Protein AF-A0A7X4K6I6-F1 (afdb_monomer)

Solvent-accessible surface area (backbone atoms only — not comparable to full-atom values): 10596 Å² total; per-residue (Å²): 137,58,71,68,58,54,53,51,52,51,51,42,50,53,50,52,54,52,29,49,61,44,44,48,82,79,48,72,67,47,53,53,47,30,56,54,58,72,70,47,71,62,40,78,26,37,52,61,57,67,68,59,34,57,75,70,65,40,45,63,89,35,31,58,59,37,32,49,54,50,39,72,67,43,87,83,68,60,53,37,78,42,46,28,28,38,54,52,97,51,33,33,34,60,40,34,26,33,30,50,84,94,44,36,36,31,62,42,48,73,70,90,89,66,72,62,56,48,44,29,22,70,35,89,64,56,45,72,50,76,74,55,97,87,42,73,47,46,25,42,92,85,39,77,57,66,63,63,39,51,70,40,52,67,59,44,22,54,50,21,50,52,44,53,52,42,48,75,73,64,50,56,60,70,62,44,50,56,51,46,54,47,49,66,48,61,78,62,77,113

Secondary structure (DSSP, 8-state):
--HHHHHHHHHHHHHHHHHHHHHSPPPHHHHHHHHHHHTS--EEEEEPPHHHHHHTTPPTT-HHHHHHHHHHH-SS---EEEEEEEE-SSEEEEEEEEEETTEEEE-S---TT--SEEEEEE-TTEEEEE-STT-EEEEETTEEPPSEEES-HHHHHHHHHHHHHHHHTT--HHHHHHHHHHHHHHTT--

Structure (mmCIF, N/CA/C/O backbone):
data_AF-A0A7X4K6I6-F1
#
_entry.id   AF-A0A7X4K6I6-F1
#
loop_
_atom_site.group_PDB
_atom_site.id
_atom_site.type_symbol
_atom_site.label_atom_id
_atom_site.label_alt_id
_atom_site.label_comp_id
_atom_site.label_asym_id
_atom_site.label_entity_id
_atom_site.label_seq_id
_atom_site.pdbx_PDB_ins_code
_atom_site.Cartn_x
_atom_site.Cartn_y
_atom_site.Cartn_z
_atom_site.occupancy
_atom_site.B_iso_or_equiv
_atom_site.auth_seq_id
_atom_site.auth_comp_id
_atom_site.auth_asym_id
_atom_site.auth_atom_id
_atom_site.pdbx_PDB_model_num
ATOM 1 N N . MET A 1 1 ? 2.602 11.838 -34.347 1.00 56.09 1 MET A N 1
ATOM 2 C CA . MET A 1 1 ? 2.552 10.587 -33.549 1.00 56.09 1 MET A CA 1
ATOM 3 C C . MET A 1 1 ? 1.285 10.577 -32.705 1.00 56.09 1 MET A C 1
ATOM 5 O O . MET A 1 1 ? 1.044 11.558 -32.012 1.00 56.09 1 MET A O 1
ATOM 9 N N . GLY A 1 2 ? 0.462 9.528 -32.808 1.00 81.56 2 GLY A N 1
ATOM 10 C CA . GLY A 1 2 ? -0.862 9.465 -32.173 1.00 81.56 2 GLY A CA 1
ATOM 11 C C . GLY A 1 2 ? -0.819 9.305 -30.649 1.00 81.56 2 GLY A C 1
ATOM 12 O O . GLY A 1 2 ? 0.106 8.708 -30.099 1.00 81.56 2 GLY A O 1
ATOM 13 N N . GLU A 1 3 ? -1.843 9.820 -29.971 1.00 76.62 3 GLU A N 1
ATOM 14 C CA . GLU A 1 3 ? -1.978 9.800 -28.508 1.00 76.62 3 GLU A CA 1
ATOM 15 C C . GLU A 1 3 ? -1.933 8.381 -27.916 1.00 76.62 3 GLU A C 1
ATOM 17 O O . GLU A 1 3 ? -1.294 8.160 -26.888 1.00 76.62 3 GLU A O 1
ATOM 22 N N . ALA A 1 4 ? -2.505 7.399 -28.617 1.00 77.31 4 ALA A N 1
ATOM 23 C CA . ALA A 1 4 ? -2.462 5.991 -28.227 1.00 77.31 4 ALA A CA 1
ATOM 24 C C . ALA A 1 4 ? -1.030 5.422 -28.176 1.00 77.31 4 ALA A C 1
ATOM 26 O O . ALA A 1 4 ? -0.690 4.685 -27.251 1.00 77.31 4 ALA A O 1
ATOM 27 N N . LYS A 1 5 ? -0.160 5.807 -29.123 1.00 77.06 5 LYS A N 1
ATOM 28 C CA . LYS A 1 5 ? 1.245 5.368 -29.148 1.00 77.06 5 LYS A CA 1
ATOM 29 C C . LYS A 1 5 ? 2.018 5.944 -27.957 1.00 77.06 5 LYS A C 1
ATOM 31 O O . LYS A 1 5 ? 2.704 5.197 -27.269 1.00 77.06 5 LYS A O 1
ATOM 36 N N . ARG A 1 6 ? 1.812 7.233 -27.650 1.00 80.94 6 ARG A N 1
ATOM 37 C CA . ARG A 1 6 ? 2.424 7.898 -26.485 1.00 80.94 6 ARG A CA 1
ATOM 38 C C . ARG A 1 6 ? 1.998 7.262 -25.162 1.00 80.94 6 ARG A C 1
ATOM 40 O O . ARG A 1 6 ? 2.842 7.012 -24.309 1.00 80.94 6 ARG A O 1
ATOM 47 N N . ARG A 1 7 ? 0.704 6.957 -24.996 1.00 79.56 7 ARG A N 1
ATOM 48 C CA . ARG A 1 7 ? 0.193 6.276 -23.791 1.00 79.56 7 ARG A CA 1
ATOM 49 C C . ARG A 1 7 ? 0.807 4.885 -23.621 1.00 79.56 7 ARG A C 1
ATOM 51 O O . ARG A 1 7 ? 1.197 4.526 -22.515 1.00 79.56 7 ARG A O 1
ATOM 58 N N . LYS A 1 8 ? 0.943 4.124 -24.711 1.00 79.19 8 LYS A N 1
ATOM 59 C CA . LYS A 1 8 ? 1.559 2.789 -24.692 1.00 79.19 8 LYS A CA 1
ATOM 60 C C . LYS A 1 8 ? 3.054 2.832 -24.359 1.00 79.19 8 LYS A C 1
ATOM 62 O O . LYS A 1 8 ? 3.525 2.007 -23.583 1.00 79.19 8 LYS A O 1
ATOM 67 N N . GLU A 1 9 ? 3.793 3.795 -24.904 1.00 83.75 9 GLU A N 1
ATOM 68 C CA . GLU A 1 9 ? 5.212 4.003 -24.583 1.00 83.75 9 GLU A CA 1
ATOM 69 C C . GLU A 1 9 ? 5.410 4.435 -23.123 1.00 83.75 9 GLU A C 1
ATOM 71 O O . GLU A 1 9 ? 6.285 3.900 -22.444 1.00 83.75 9 GLU A O 1
ATOM 76 N N . ALA A 1 10 ? 4.556 5.327 -22.611 1.00 83.12 10 ALA A N 1
ATOM 77 C CA . ALA A 1 10 ? 4.571 5.723 -21.204 1.00 83.12 10 ALA A CA 1
ATOM 78 C C . ALA A 1 10 ? 4.290 4.532 -20.274 1.00 83.12 10 ALA A C 1
ATOM 80 O O . ALA A 1 10 ? 5.027 4.317 -19.314 1.00 83.12 10 ALA A O 1
ATOM 81 N N . LEU A 1 11 ? 3.282 3.713 -20.597 1.00 80.06 11 LEU A N 1
ATOM 82 C CA . LEU A 1 11 ? 2.963 2.501 -19.840 1.00 80.06 11 LEU A CA 1
ATOM 83 C C . LEU A 1 11 ? 4.126 1.502 -19.855 1.00 80.06 11 LEU A C 1
ATOM 85 O O . LEU A 1 11 ? 4.469 0.947 -18.815 1.00 80.06 11 LEU A O 1
ATOM 89 N N . ARG A 1 12 ? 4.762 1.302 -21.017 1.00 85.31 12 ARG A N 1
ATOM 90 C CA . ARG A 1 12 ? 5.948 0.445 -21.132 1.00 85.31 12 ARG A CA 1
ATOM 91 C C . ARG A 1 12 ? 7.085 0.953 -20.250 1.00 85.31 12 ARG A C 1
ATOM 93 O O . ARG A 1 12 ? 7.714 0.141 -19.585 1.00 85.31 12 ARG A O 1
ATOM 100 N N . LYS A 1 13 ? 7.350 2.262 -20.236 1.00 86.75 13 LYS A N 1
ATOM 101 C CA . LYS A 1 13 ? 8.410 2.843 -19.402 1.00 86.75 13 LYS A CA 1
ATOM 102 C C . LYS A 1 13 ? 8.152 2.581 -17.916 1.00 86.75 13 LYS A C 1
ATOM 104 O O . LYS A 1 13 ? 9.019 2.026 -17.255 1.00 86.75 13 LYS A O 1
ATOM 109 N N . VAL A 1 14 ? 6.947 2.901 -17.437 1.00 83.12 14 VAL A N 1
ATOM 110 C CA . VAL A 1 14 ? 6.545 2.649 -16.041 1.00 83.12 14 VAL A CA 1
ATOM 111 C C . VAL A 1 14 ? 6.709 1.173 -15.688 1.00 83.12 14 VAL A C 1
ATOM 113 O O . VAL A 1 14 ? 7.303 0.852 -14.667 1.00 83.12 14 VAL A O 1
ATOM 116 N N . MET A 1 15 ? 6.260 0.276 -16.567 1.00 85.38 15 MET A N 1
ATOM 117 C CA . MET A 1 15 ? 6.376 -1.160 -16.336 1.00 85.38 15 MET A CA 1
ATOM 118 C C . MET A 1 15 ? 7.833 -1.632 -16.274 1.00 85.38 15 MET A C 1
ATOM 120 O O . MET A 1 15 ? 8.175 -2.437 -15.418 1.00 85.38 15 MET A O 1
ATOM 124 N N . VAL A 1 16 ? 8.711 -1.137 -17.152 1.00 88.62 16 VAL A N 1
ATOM 125 C CA . VAL A 1 16 ? 10.145 -1.468 -17.095 1.00 88.62 16 VAL A CA 1
ATOM 126 C C . VAL A 1 16 ? 10.755 -1.016 -15.769 1.00 88.62 16 VAL A C 1
ATOM 128 O O . VAL A 1 16 ? 11.531 -1.767 -15.181 1.00 88.62 16 VAL A O 1
ATOM 131 N N . ASP A 1 17 ? 10.403 0.176 -15.290 1.00 85.38 17 ASP A N 1
ATOM 132 C CA . ASP A 1 17 ? 10.915 0.702 -14.024 1.00 85.38 17 ASP A CA 1
ATOM 133 C C . ASP A 1 17 ? 10.415 -0.135 -12.829 1.00 85.38 17 ASP A C 1
ATOM 135 O O . ASP A 1 17 ? 11.212 -0.513 -11.968 1.00 85.38 17 ASP A O 1
ATOM 139 N N . GLU A 1 18 ? 9.134 -0.520 -12.817 1.00 83.62 18 GLU A N 1
ATOM 140 C CA . GLU A 1 18 ? 8.557 -1.403 -11.792 1.00 83.62 18 GLU A CA 1
ATOM 141 C C . GLU A 1 18 ? 9.205 -2.796 -11.797 1.00 83.62 18 GLU A C 1
ATOM 143 O O . GLU A 1 18 ? 9.569 -3.311 -10.739 1.00 83.62 18 GLU A O 1
ATOM 148 N N . LEU A 1 19 ? 9.426 -3.393 -12.973 1.00 87.06 19 LEU A N 1
ATOM 149 C CA . LEU A 1 19 ? 10.077 -4.700 -13.075 1.00 87.06 19 LEU A CA 1
ATOM 150 C C . LEU A 1 19 ? 11.554 -4.649 -12.691 1.00 87.06 19 LEU A C 1
ATOM 152 O O . LEU A 1 19 ? 12.055 -5.578 -12.068 1.00 87.06 19 LEU A O 1
ATOM 156 N N . ARG A 1 20 ? 12.268 -3.568 -13.014 1.00 89.06 20 ARG A N 1
ATOM 157 C CA . ARG A 1 20 ? 13.655 -3.389 -12.561 1.00 89.06 20 ARG A CA 1
ATOM 158 C C . ARG A 1 20 ? 13.742 -3.272 -11.048 1.00 89.06 20 ARG A C 1
ATOM 160 O O . ARG A 1 20 ? 14.629 -3.879 -10.458 1.00 89.06 20 ARG A O 1
ATOM 167 N N . ALA A 1 21 ? 12.820 -2.538 -10.427 1.00 82.94 21 ALA A N 1
ATOM 168 C CA . ALA A 1 21 ? 12.735 -2.473 -8.974 1.00 82.94 21 ALA A CA 1
ATOM 169 C C . ALA A 1 21 ? 12.450 -3.860 -8.372 1.00 82.94 21 ALA A C 1
ATOM 171 O O . ALA A 1 21 ? 13.091 -4.252 -7.401 1.00 82.94 21 ALA A O 1
ATOM 172 N N . LEU A 1 22 ? 11.555 -4.635 -8.992 1.00 83.44 22 LEU A N 1
ATOM 173 C CA . LEU A 1 22 ? 11.219 -5.990 -8.550 1.00 83.44 22 LEU A CA 1
ATOM 174 C C . LEU A 1 22 ? 12.360 -7.004 -8.762 1.00 83.44 22 LEU A C 1
ATOM 176 O O . LEU A 1 22 ? 12.464 -7.962 -8.000 1.00 83.44 22 LEU A O 1
ATOM 180 N N . ALA A 1 23 ? 13.217 -6.789 -9.764 1.00 87.62 23 ALA A N 1
ATOM 181 C CA . ALA A 1 23 ? 14.394 -7.609 -10.057 1.00 87.62 23 ALA A CA 1
ATOM 182 C C . ALA A 1 23 ? 15.641 -7.223 -9.241 1.00 87.62 23 ALA A C 1
ATOM 184 O O . ALA A 1 23 ? 16.656 -7.917 -9.304 1.00 87.62 23 ALA A O 1
ATOM 185 N N . ALA A 1 24 ? 15.603 -6.111 -8.502 1.00 86.19 24 ALA A N 1
ATOM 186 C CA . ALA A 1 24 ? 16.736 -5.684 -7.695 1.00 86.19 24 ALA A CA 1
ATOM 187 C C . ALA A 1 24 ? 16.995 -6.681 -6.544 1.00 86.19 24 ALA A C 1
ATOM 189 O O . ALA A 1 24 ? 16.035 -7.206 -5.961 1.00 86.19 24 ALA A O 1
ATOM 190 N N . PRO A 1 25 ? 18.265 -6.928 -6.168 1.00 86.94 25 PRO A N 1
ATOM 191 C CA . PRO A 1 25 ? 18.587 -7.750 -5.005 1.00 86.94 25 PRO A CA 1
ATOM 192 C C . PRO A 1 25 ? 17.872 -7.249 -3.740 1.00 86.94 25 PRO A C 1
ATOM 194 O O . PRO A 1 25 ? 17.752 -6.033 -3.559 1.00 86.94 25 PRO A O 1
ATOM 197 N N . PRO A 1 26 ? 17.384 -8.144 -2.863 1.00 87.25 26 PRO A N 1
ATOM 198 C CA . PRO A 1 26 ? 16.728 -7.725 -1.633 1.00 87.25 26 PRO A CA 1
ATOM 199 C C . PRO A 1 26 ? 17.723 -7.048 -0.697 1.00 87.25 26 PRO A C 1
ATOM 201 O O . PRO A 1 26 ? 18.788 -7.593 -0.405 1.00 87.25 26 PRO A O 1
ATOM 204 N N . SER A 1 27 ? 17.358 -5.875 -0.187 1.00 89.12 27 SER A N 1
ATOM 205 C CA . SER A 1 27 ? 18.143 -5.217 0.856 1.00 89.12 27 SER A CA 1
ATOM 206 C C . SER A 1 27 ? 17.930 -5.906 2.207 1.00 89.12 27 SER A C 1
ATOM 208 O O . SER A 1 27 ? 16.898 -6.540 2.442 1.00 89.12 27 SER A O 1
ATOM 210 N N . GLU A 1 28 ? 18.877 -5.754 3.133 1.00 91.00 28 GLU A N 1
ATOM 211 C CA . GLU A 1 28 ? 18.704 -6.229 4.516 1.00 91.00 28 GLU A CA 1
ATOM 212 C C . GLU A 1 28 ? 17.467 -5.603 5.178 1.00 91.00 28 GLU A C 1
ATOM 214 O O . GLU A 1 28 ? 16.735 -6.269 5.910 1.00 91.00 28 GLU A O 1
ATOM 219 N N . ALA A 1 29 ? 17.187 -4.333 4.863 1.00 89.62 29 ALA A N 1
ATOM 220 C CA . ALA A 1 29 ? 16.005 -3.625 5.341 1.00 89.62 29 ALA A CA 1
ATOM 221 C C . ALA A 1 29 ? 14.701 -4.262 4.834 1.00 89.62 29 ALA A C 1
ATOM 223 O O . ALA A 1 29 ? 13.762 -4.422 5.612 1.00 89.62 29 ALA A O 1
ATOM 224 N N . GLU A 1 30 ? 14.646 -4.670 3.561 1.00 90.88 30 GLU A N 1
ATOM 225 C CA . GLU A 1 30 ? 13.485 -5.371 3.005 1.00 90.88 30 GLU A CA 1
ATOM 226 C C . GLU A 1 30 ? 13.282 -6.730 3.679 1.00 90.88 30 GLU A C 1
ATOM 228 O O . GLU A 1 30 ? 12.163 -7.043 4.071 1.00 90.88 30 GLU A O 1
ATOM 233 N N . GLN A 1 31 ? 14.346 -7.514 3.872 1.00 91.50 31 GLN A N 1
ATOM 234 C CA . GLN A 1 31 ? 14.258 -8.836 4.506 1.00 91.50 31 GLN A CA 1
ATOM 235 C C . GLN A 1 31 ? 13.802 -8.742 5.967 1.00 91.50 31 GLN A C 1
ATOM 237 O O . GLN A 1 31 ? 12.955 -9.520 6.422 1.00 91.50 31 GLN A O 1
ATOM 242 N N . LYS A 1 32 ? 14.327 -7.755 6.703 1.00 93.00 32 LYS A N 1
ATOM 243 C CA . LYS A 1 32 ? 13.899 -7.468 8.074 1.00 93.00 32 LYS A CA 1
ATOM 244 C C . LYS A 1 32 ? 12.428 -7.066 8.109 1.00 93.00 32 LYS A C 1
ATOM 246 O O . LYS A 1 32 ? 11.674 -7.611 8.913 1.00 93.00 32 LYS A O 1
ATOM 251 N N . LEU A 1 33 ? 12.012 -6.157 7.225 1.00 94.31 33 LEU A N 1
ATOM 252 C CA . LEU A 1 33 ? 10.618 -5.736 7.136 1.00 94.31 33 LEU A CA 1
ATOM 253 C C . LEU A 1 33 ? 9.719 -6.923 6.777 1.00 94.31 33 LEU A C 1
ATOM 255 O O . LEU A 1 33 ? 8.772 -7.185 7.503 1.00 94.31 33 LEU A O 1
ATOM 259 N N . ALA A 1 34 ? 10.053 -7.708 5.751 1.00 93.75 34 ALA A N 1
ATOM 260 C CA . ALA A 1 34 ? 9.314 -8.911 5.368 1.00 93.75 34 ALA A CA 1
ATOM 261 C C . ALA A 1 34 ? 9.112 -9.870 6.553 1.00 93.75 34 ALA A C 1
ATOM 263 O O . ALA A 1 34 ? 8.004 -10.362 6.761 1.00 93.75 34 ALA A O 1
ATOM 264 N N . SER A 1 35 ? 10.150 -10.081 7.368 1.00 94.12 35 SER A N 1
ATOM 265 C CA . SER A 1 35 ? 10.078 -10.923 8.570 1.00 94.12 35 SER A CA 1
ATOM 266 C C . SER A 1 35 ? 9.103 -10.375 9.615 1.00 94.12 35 SER A C 1
ATOM 268 O O . SER A 1 35 ? 8.304 -11.130 10.165 1.00 94.12 35 SER A O 1
ATOM 270 N N . ILE A 1 36 ? 9.115 -9.058 9.844 1.00 94.81 36 ILE A N 1
ATOM 271 C CA . ILE A 1 36 ? 8.151 -8.380 10.722 1.00 94.81 36 ILE A CA 1
ATOM 272 C C . ILE A 1 36 ? 6.728 -8.554 10.178 1.00 94.81 36 ILE A C 1
ATOM 274 O O . ILE A 1 36 ? 5.828 -8.960 10.912 1.00 94.81 36 ILE A O 1
ATOM 278 N N . LEU A 1 37 ? 6.528 -8.304 8.880 1.00 95.19 37 LEU A N 1
ATOM 279 C CA . LEU A 1 37 ? 5.210 -8.361 8.243 1.00 95.19 37 LEU A CA 1
ATOM 280 C C . LEU A 1 37 ? 4.608 -9.770 8.258 1.00 95.19 37 LEU A C 1
ATOM 282 O O . LEU A 1 37 ? 3.398 -9.916 8.432 1.00 95.19 37 LEU A O 1
ATOM 286 N N . MET A 1 38 ? 5.433 -10.814 8.134 1.00 93.88 38 MET A N 1
ATOM 287 C CA . MET A 1 38 ? 4.985 -12.203 8.274 1.00 93.88 38 MET A CA 1
ATOM 288 C C . MET A 1 38 ? 4.433 -12.518 9.672 1.00 93.88 38 MET A C 1
ATOM 290 O O . MET A 1 38 ? 3.573 -13.391 9.787 1.00 93.88 38 MET A O 1
ATOM 294 N N . GLY A 1 39 ? 4.886 -11.802 10.706 1.00 94.69 39 GLY A N 1
ATOM 295 C CA . GLY A 1 39 ? 4.399 -11.933 12.080 1.00 94.69 39 GLY A CA 1
ATOM 296 C C . GLY A 1 39 ? 3.129 -11.134 12.393 1.00 94.69 39 GLY A C 1
ATOM 297 O O . GLY A 1 39 ? 2.541 -11.330 13.456 1.00 94.69 39 GLY A O 1
ATOM 298 N N . LEU A 1 40 ? 2.680 -10.243 11.500 1.00 95.56 40 LEU A N 1
ATOM 299 C CA . LEU A 1 40 ? 1.483 -9.437 11.741 1.00 95.56 40 LEU A CA 1
ATOM 300 C C . LEU A 1 40 ? 0.197 -10.268 11.623 1.00 95.56 40 LEU A C 1
ATOM 302 O O . LEU A 1 40 ? 0.027 -11.097 10.724 1.00 95.56 40 LEU A O 1
ATOM 306 N N . SER A 1 41 ? -0.761 -9.985 12.509 1.00 95.56 41 SER A N 1
ATOM 307 C CA . SER A 1 41 ? -2.085 -10.608 12.479 1.00 95.56 41 SER A CA 1
ATOM 308 C C . SER A 1 41 ? -2.901 -10.076 11.299 1.00 95.56 41 SER A C 1
ATOM 310 O O . SER A 1 41 ? -3.360 -8.930 11.296 1.00 95.56 41 SER A O 1
ATOM 312 N N . ALA A 1 42 ? -3.080 -10.919 10.283 1.00 96.06 42 ALA A N 1
ATOM 313 C CA . ALA A 1 42 ? -3.939 -10.615 9.150 1.00 96.06 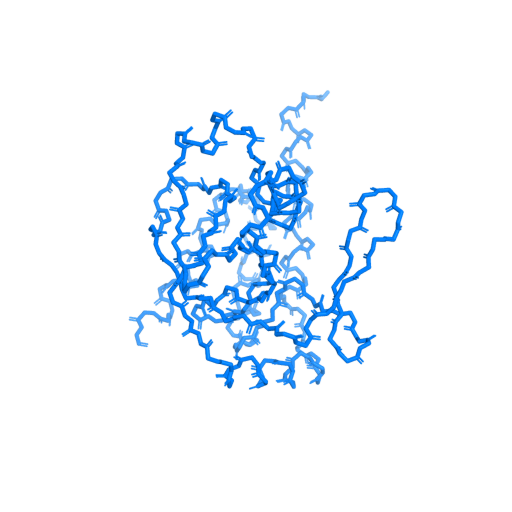42 ALA A CA 1
ATOM 314 C C . ALA A 1 42 ? -5.416 -10.839 9.507 1.00 96.06 42 ALA A C 1
ATOM 316 O O . ALA A 1 42 ? -5.794 -11.856 10.084 1.00 96.06 42 ALA A O 1
ATOM 317 N N . LYS A 1 43 ? -6.257 -9.890 9.109 1.00 96.69 43 LYS A N 1
ATOM 318 C CA . LYS A 1 43 ? -7.713 -9.913 9.225 1.00 96.69 43 LYS A CA 1
ATOM 319 C C . LYS A 1 43 ? -8.336 -9.929 7.835 1.00 96.69 43 LYS A C 1
ATOM 321 O O . LYS A 1 43 ? -7.742 -9.455 6.866 1.00 96.69 43 LYS A O 1
ATOM 326 N N . GLN A 1 44 ? -9.552 -10.449 7.738 1.00 97.56 44 GLN A N 1
ATOM 327 C CA . GLN A 1 44 ? -10.318 -10.360 6.503 1.00 97.56 44 GLN A CA 1
ATOM 328 C C . GLN A 1 44 ? -10.760 -8.907 6.278 1.00 97.56 44 GLN A C 1
ATOM 330 O O . GLN A 1 44 ? -11.430 -8.322 7.127 1.00 97.56 44 GLN A O 1
ATOM 335 N N . ALA A 1 45 ? -10.396 -8.338 5.131 1.00 97.69 45 ALA A N 1
ATOM 336 C CA . ALA A 1 45 ? -10.957 -7.094 4.622 1.00 97.69 45 ALA A CA 1
ATOM 337 C C . ALA A 1 45 ? -11.882 -7.381 3.435 1.00 97.69 45 ALA A C 1
ATOM 339 O O . ALA A 1 45 ? -11.642 -8.310 2.657 1.00 97.69 45 ALA A O 1
ATOM 340 N N . TYR A 1 46 ? -12.915 -6.557 3.296 1.00 96.44 46 TYR A N 1
ATOM 341 C CA . TYR A 1 46 ? -13.917 -6.640 2.236 1.00 96.44 46 TYR A CA 1
ATOM 342 C C . TYR A 1 46 ? -13.694 -5.535 1.215 1.00 96.44 46 TYR A C 1
ATOM 344 O O . TYR A 1 46 ? -13.181 -4.464 1.540 1.00 96.44 46 TYR A O 1
ATOM 352 N N . ARG A 1 47 ? -14.088 -5.770 -0.029 1.00 95.00 47 ARG A N 1
ATOM 353 C CA . ARG A 1 47 ? -14.123 -4.749 -1.073 1.00 95.00 47 ARG A CA 1
ATOM 354 C C . ARG A 1 47 ? -15.537 -4.222 -1.197 1.00 95.00 47 ARG A C 1
ATOM 356 O O . ARG A 1 47 ? -16.484 -4.996 -1.263 1.00 95.00 47 ARG A O 1
ATOM 363 N N . GLU A 1 48 ? -15.673 -2.906 -1.245 1.00 95.06 48 GLU A N 1
ATOM 364 C CA . GLU A 1 48 ? -16.963 -2.311 -1.562 1.00 95.06 48 GLU A CA 1
ATOM 365 C C . GLU A 1 48 ? -17.313 -2.547 -3.040 1.00 95.06 48 GLU A C 1
ATOM 367 O O . GLU A 1 48 ? -16.443 -2.636 -3.912 1.00 95.06 48 GLU A O 1
ATOM 372 N N . SER A 1 49 ? -18.609 -2.656 -3.309 1.00 92.31 49 SER A N 1
ATOM 373 C CA . SER A 1 49 ? -19.169 -2.875 -4.637 1.00 92.31 49 SER A CA 1
ATOM 374 C C . SER A 1 49 ? -18.720 -1.810 -5.642 1.00 92.31 49 SER A C 1
ATOM 376 O O . SER A 1 49 ? -18.686 -0.608 -5.359 1.00 92.31 49 SER A O 1
ATOM 378 N N . ALA A 1 50 ? -18.426 -2.252 -6.867 1.00 90.94 50 ALA A N 1
ATOM 379 C CA . ALA A 1 50 ? -17.987 -1.367 -7.943 1.00 90.94 50 ALA A CA 1
ATOM 380 C C . ALA A 1 50 ? -19.004 -0.251 -8.242 1.00 90.94 50 ALA A C 1
ATOM 382 O O . ALA A 1 50 ? -18.605 0.869 -8.551 1.00 90.94 50 ALA A O 1
ATOM 383 N N . GLU A 1 51 ? -20.301 -0.541 -8.106 1.00 91.62 51 GLU A N 1
ATOM 384 C CA . GLU A 1 51 ? -21.386 0.425 -8.293 1.00 91.62 51 GLU A CA 1
ATOM 385 C C . GLU A 1 51 ? -21.294 1.590 -7.300 1.00 91.62 51 GLU A C 1
ATOM 387 O O . GLU A 1 51 ? -21.249 2.751 -7.711 1.00 91.62 51 GLU A O 1
ATOM 392 N N . LYS A 1 52 ? -21.175 1.298 -5.999 1.00 93.25 52 LYS A N 1
ATOM 393 C CA . LYS A 1 52 ? -21.038 2.344 -4.978 1.00 93.25 52 LYS A CA 1
ATOM 394 C C . LYS A 1 52 ? -19.738 3.121 -5.124 1.00 93.25 52 LYS A C 1
ATOM 396 O O . LYS A 1 52 ? -19.736 4.336 -4.950 1.00 93.25 52 LYS A O 1
ATOM 401 N N . LEU A 1 53 ? -18.637 2.450 -5.466 1.00 94.50 53 LEU A N 1
ATOM 402 C CA . LEU A 1 53 ? -17.354 3.122 -5.683 1.00 94.50 53 LEU A CA 1
ATOM 403 C C . LEU A 1 53 ? -17.390 4.067 -6.886 1.00 94.50 53 LEU A C 1
ATOM 405 O O . LEU A 1 53 ? -16.815 5.155 -6.819 1.00 94.50 53 LEU A O 1
ATOM 409 N N . ALA A 1 54 ? -18.094 3.684 -7.954 1.00 92.38 54 ALA A N 1
ATOM 410 C CA . ALA A 1 54 ? -18.323 4.542 -9.110 1.00 92.38 54 ALA A CA 1
ATOM 411 C C . ALA A 1 54 ? -19.206 5.746 -8.751 1.00 92.38 54 ALA A C 1
ATOM 413 O O . ALA A 1 54 ? -18.852 6.879 -9.078 1.00 92.38 54 ALA A O 1
ATOM 414 N N . TRP A 1 55 ? -20.306 5.519 -8.025 1.00 93.94 55 TRP A N 1
ATOM 415 C CA . TRP A 1 55 ? -21.176 6.589 -7.528 1.00 93.94 55 TRP A CA 1
ATOM 416 C C . TRP A 1 55 ? -20.413 7.584 -6.639 1.00 93.94 55 TRP A C 1
ATOM 418 O O . TRP A 1 55 ? -20.516 8.796 -6.830 1.00 93.94 55 TRP A O 1
ATOM 428 N N . ALA A 1 56 ? -19.566 7.077 -5.739 1.00 92.50 56 ALA A N 1
ATOM 429 C CA . ALA A 1 56 ? -18.730 7.870 -4.839 1.00 92.50 56 ALA A CA 1
ATOM 430 C C . ALA A 1 56 ? -17.487 8.484 -5.516 1.00 92.50 56 ALA A C 1
ATOM 432 O O . ALA A 1 56 ? -16.704 9.161 -4.851 1.00 92.50 56 ALA A O 1
ATOM 433 N N . LYS A 1 57 ? -17.292 8.259 -6.826 1.00 93.88 57 LYS A N 1
ATOM 434 C CA . LYS A 1 57 ? -16.159 8.761 -7.626 1.00 93.88 57 LYS A CA 1
ATOM 435 C C . LYS A 1 57 ? -14.785 8.403 -7.046 1.00 93.88 57 LYS A C 1
ATOM 437 O O . LYS A 1 57 ? -13.825 9.162 -7.198 1.00 93.88 57 LYS A O 1
ATOM 442 N N . MET A 1 58 ? -14.681 7.240 -6.404 1.00 94.94 58 MET A N 1
ATOM 443 C CA . MET A 1 58 ? -13.404 6.744 -5.894 1.00 94.94 58 MET A CA 1
ATOM 444 C C . MET A 1 58 ? -12.469 6.431 -7.059 1.00 94.94 58 MET A C 1
ATOM 446 O O . MET A 1 58 ? -12.904 5.969 -8.117 1.00 94.94 58 MET A O 1
ATOM 450 N N . LYS A 1 59 ? -11.170 6.677 -6.879 1.00 91.19 59 LYS A N 1
ATOM 451 C CA . LYS A 1 59 ? -10.190 6.544 -7.962 1.00 91.19 59 LYS A CA 1
ATOM 452 C C . LYS A 1 59 ? -9.434 5.217 -7.881 1.00 91.19 59 LYS A C 1
ATOM 454 O O . LYS A 1 59 ? -8.983 4.836 -6.796 1.00 91.19 59 LYS A O 1
ATOM 459 N N . PRO A 1 60 ? -9.263 4.486 -8.996 1.00 88.56 60 PRO A N 1
ATOM 460 C CA . PRO A 1 60 ? -8.475 3.258 -8.994 1.00 88.56 60 PRO A CA 1
ATOM 461 C C . PRO A 1 60 ? -7.026 3.555 -8.592 1.00 88.56 60 PRO A C 1
ATOM 463 O O . PRO A 1 60 ? -6.485 4.600 -8.937 1.00 88.56 60 PRO A O 1
ATOM 466 N N . ARG A 1 61 ? -6.384 2.613 -7.891 1.00 85.31 61 ARG A N 1
ATOM 467 C CA . ARG A 1 61 ? -4.976 2.699 -7.437 1.00 85.31 61 ARG A CA 1
ATOM 468 C C . ARG A 1 61 ? -4.653 3.838 -6.451 1.00 85.31 61 ARG A C 1
ATOM 470 O O . ARG A 1 61 ? -3.498 3.973 -6.067 1.00 85.31 61 ARG A O 1
ATOM 477 N N . GLU A 1 62 ? -5.646 4.579 -5.963 1.00 91.44 62 GLU A N 1
ATOM 478 C CA . GLU A 1 62 ? -5.463 5.686 -5.010 1.00 91.44 62 GLU A CA 1
ATOM 479 C C . GLU A 1 62 ? -5.986 5.344 -3.601 1.00 91.44 62 GLU A C 1
ATOM 481 O O . GLU A 1 62 ? -6.715 6.116 -2.983 1.00 91.44 62 GLU A O 1
ATOM 486 N N . CYS A 1 63 ? -5.633 4.168 -3.064 1.00 94.31 63 CYS A N 1
ATOM 487 C CA . CYS A 1 63 ? -6.238 3.674 -1.817 1.00 94.31 63 CYS A CA 1
ATOM 488 C C . CYS A 1 63 ? -6.075 4.602 -0.610 1.00 94.31 63 CYS A C 1
ATOM 490 O O . CYS A 1 63 ? -7.035 4.834 0.122 1.00 94.31 63 CYS A O 1
ATOM 492 N N . HIS A 1 64 ? -4.899 5.197 -0.440 1.00 94.88 64 HIS A N 1
ATOM 493 C CA . HIS A 1 64 ? -4.630 6.128 0.649 1.00 94.88 64 HIS A CA 1
ATOM 494 C C . HIS A 1 64 ? -5.439 7.426 0.524 1.00 94.88 64 HIS A C 1
ATOM 496 O O . HIS A 1 64 ? -5.975 7.912 1.522 1.00 94.88 64 HIS A O 1
ATOM 502 N N . ALA A 1 65 ? -5.561 7.966 -0.692 1.00 93.50 65 ALA A N 1
ATOM 503 C CA . ALA A 1 65 ? -6.306 9.195 -0.946 1.00 93.50 65 ALA A CA 1
ATOM 504 C C . ALA A 1 65 ? -7.818 8.970 -0.818 1.00 93.50 65 ALA A C 1
ATOM 506 O O . ALA A 1 65 ? -8.486 9.760 -0.159 1.00 93.50 65 ALA A O 1
ATOM 507 N N . ASN A 1 66 ? -8.342 7.863 -1.357 1.00 95.88 66 ASN A N 1
ATOM 508 C CA . ASN A 1 66 ? -9.754 7.494 -1.231 1.00 95.88 66 ASN A CA 1
ATOM 509 C C . ASN A 1 66 ? -10.169 7.349 0.2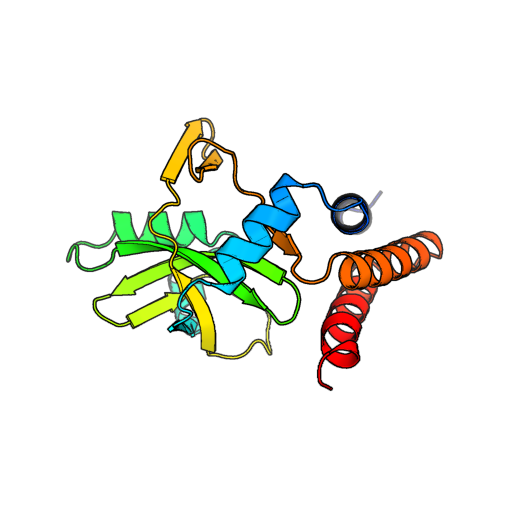41 1.00 95.88 66 ASN A C 1
ATOM 511 O O . ASN A 1 66 ? -11.178 7.917 0.654 1.00 95.88 66 ASN A O 1
ATOM 515 N N . VAL A 1 67 ? -9.377 6.628 1.048 1.00 96.38 67 VAL A N 1
ATOM 516 C CA . VAL A 1 67 ? -9.658 6.456 2.484 1.00 96.38 67 VAL A CA 1
ATOM 517 C C . VAL A 1 67 ? -9.565 7.785 3.227 1.00 96.38 67 VAL A C 1
ATOM 519 O O . VAL A 1 67 ? -10.468 8.099 3.997 1.00 96.38 67 VAL A O 1
ATOM 522 N N . SER A 1 68 ? -8.544 8.602 2.949 1.00 94.44 68 SER A N 1
ATOM 523 C CA . SER A 1 68 ? -8.419 9.933 3.564 1.00 94.44 68 SER A CA 1
ATOM 524 C C . SER A 1 68 ? -9.616 10.822 3.235 1.00 94.44 68 SER A C 1
ATOM 526 O O . SER A 1 68 ? -10.181 11.456 4.120 1.00 94.44 68 SER A O 1
ATOM 528 N N . PHE A 1 69 ? -10.024 10.847 1.964 1.00 94.50 69 PHE A N 1
ATOM 529 C CA . PHE A 1 69 ? -11.182 11.604 1.502 1.00 94.50 69 PHE A CA 1
ATOM 530 C C . PHE A 1 69 ? -12.457 11.162 2.226 1.00 94.50 69 PHE A C 1
ATOM 532 O O . PHE A 1 69 ? -13.173 12.006 2.761 1.00 94.50 69 PHE A O 1
ATOM 539 N N . TYR A 1 70 ? -12.704 9.852 2.301 1.00 95.88 70 TYR A N 1
ATOM 540 C CA . TYR A 1 70 ? -13.884 9.309 2.970 1.00 95.88 70 TYR A CA 1
ATOM 541 C C . TYR A 1 70 ? -13.903 9.645 4.465 1.00 95.88 70 TYR A C 1
ATOM 543 O O . TYR A 1 70 ? -14.894 10.166 4.965 1.00 95.88 70 TYR A O 1
ATOM 551 N N . VAL A 1 71 ? -12.805 9.382 5.178 1.00 95.31 71 VAL A N 1
ATOM 552 C CA . VAL A 1 71 ? -12.707 9.608 6.631 1.00 95.31 71 VAL A CA 1
ATOM 553 C C . VAL A 1 71 ? -12.862 11.093 6.972 1.00 95.31 71 VAL A C 1
ATOM 555 O O . VAL A 1 71 ? -13.550 11.441 7.931 1.00 95.31 71 VAL A O 1
ATOM 558 N N . ASN A 1 72 ? -12.291 11.987 6.161 1.00 93.81 72 ASN A N 1
ATOM 559 C CA . ASN A 1 72 ? -12.447 13.428 6.358 1.00 93.81 72 ASN A CA 1
ATOM 560 C C . ASN A 1 72 ? -13.893 13.892 6.128 1.00 93.81 72 ASN A C 1
ATOM 562 O O . ASN A 1 72 ? -14.373 14.775 6.842 1.00 93.81 72 ASN A O 1
ATOM 566 N N . ALA A 1 73 ? -14.580 13.286 5.157 1.00 94.12 73 ALA A N 1
ATOM 567 C CA . ALA A 1 73 ? -15.963 13.599 4.817 1.00 94.12 73 ALA A CA 1
ATOM 568 C C . ALA A 1 73 ? -17.002 12.919 5.727 1.00 94.12 73 ALA A C 1
ATOM 570 O O . ALA A 1 73 ? -18.161 13.321 5.685 1.00 94.12 73 ALA A O 1
ATOM 571 N N . ASP A 1 74 ? -16.621 11.928 6.545 1.00 94.19 74 ASP A N 1
ATOM 572 C CA . ASP A 1 74 ? -17.543 11.205 7.428 1.00 94.19 74 ASP A CA 1
ATOM 573 C C . ASP A 1 74 ? -18.083 12.125 8.548 1.00 94.19 74 ASP A C 1
ATOM 575 O O . ASP A 1 74 ? -17.318 12.538 9.437 1.00 94.19 74 ASP A O 1
ATOM 579 N N . PRO A 1 75 ? -19.394 12.454 8.544 1.00 92.00 75 PRO A N 1
ATOM 580 C CA . PRO A 1 75 ? -20.003 13.276 9.585 1.00 92.00 75 PRO A CA 1
ATOM 581 C C . PRO A 1 75 ? -20.201 12.504 10.894 1.00 92.00 75 PRO A C 1
ATOM 583 O O . PRO A 1 75 ? -20.266 13.123 11.953 1.00 92.00 75 PRO A O 1
ATOM 586 N N . SER A 1 76 ? -20.283 11.170 10.840 1.00 93.12 76 SER A N 1
ATOM 587 C CA . SER A 1 76 ? -20.503 10.323 12.018 1.00 93.12 76 SER A CA 1
ATOM 588 C C . SER A 1 76 ? -19.240 10.132 12.860 1.00 93.12 76 SER A C 1
ATOM 590 O O . SER A 1 76 ? -19.339 9.766 14.030 1.00 93.12 76 SER A O 1
ATOM 592 N N . LYS A 1 77 ? -18.063 10.392 12.269 1.00 92.12 77 LYS A N 1
ATOM 593 C CA . LYS A 1 77 ? -16.735 10.173 12.866 1.00 92.12 77 LYS A CA 1
ATOM 594 C C . LYS A 1 77 ? -16.505 8.736 13.340 1.00 92.12 77 LYS A C 1
ATOM 596 O O . LYS A 1 77 ? -15.703 8.500 14.239 1.00 92.12 77 LYS A O 1
ATOM 601 N N . GLN A 1 78 ? -17.193 7.776 12.727 1.00 94.31 78 GLN A N 1
ATOM 602 C CA . GLN A 1 78 ? -17.038 6.352 13.025 1.00 94.31 78 GLN A CA 1
ATOM 603 C C . GLN A 1 78 ? -16.004 5.687 12.114 1.00 94.31 78 GLN A C 1
ATOM 605 O O . GLN A 1 78 ? -15.432 4.659 12.479 1.00 94.31 78 GLN A O 1
ATOM 610 N N . ALA A 1 79 ? -15.755 6.262 10.936 1.00 96.56 79 ALA A N 1
ATOM 611 C CA . ALA A 1 79 ? -14.756 5.781 10.000 1.00 96.56 79 ALA A CA 1
ATOM 612 C C . ALA A 1 79 ? -13.340 6.162 10.452 1.00 96.56 79 ALA A C 1
ATOM 614 O O . ALA A 1 79 ? -13.053 7.323 10.742 1.00 96.56 79 ALA A O 1
ATOM 615 N N . THR A 1 80 ? -12.427 5.193 10.443 1.00 96.56 80 THR A N 1
ATOM 616 C CA . THR A 1 80 ? -11.002 5.418 10.716 1.00 96.56 80 THR A CA 1
ATOM 617 C C . THR A 1 80 ? -10.138 5.074 9.508 1.00 96.56 80 THR A C 1
ATOM 619 O O . THR A 1 80 ? -10.446 4.168 8.730 1.00 96.56 80 THR A O 1
ATOM 622 N N . HIS A 1 81 ? -9.035 5.809 9.337 1.00 96.44 81 HIS A N 1
ATOM 623 C CA . HIS A 1 81 ? -8.032 5.507 8.317 1.00 96.44 81 HIS A CA 1
ATOM 624 C C . HIS A 1 81 ? -7.107 4.415 8.850 1.00 96.44 81 HIS A C 1
ATOM 626 O O . HIS A 1 81 ? -6.244 4.682 9.681 1.00 96.44 81 HIS A O 1
ATOM 632 N N . VAL A 1 82 ? -7.273 3.186 8.357 1.00 97.69 82 VAL A N 1
ATOM 633 C CA . VAL A 1 82 ? -6.410 2.062 8.732 1.00 97.69 82 VAL A CA 1
ATOM 634 C C . VAL A 1 82 ? -5.377 1.832 7.634 1.00 97.69 82 VAL A C 1
ATOM 636 O O . VAL A 1 82 ? -5.719 1.564 6.478 1.00 97.69 82 VAL A O 1
ATOM 639 N N . VAL A 1 83 ? -4.101 1.943 7.995 1.00 97.69 83 VAL A N 1
ATOM 640 C CA . VAL A 1 83 ? -2.959 1.650 7.121 1.00 97.69 83 VAL A CA 1
ATOM 641 C C . VAL A 1 83 ? -2.362 0.304 7.514 1.00 97.69 83 VAL A C 1
ATOM 643 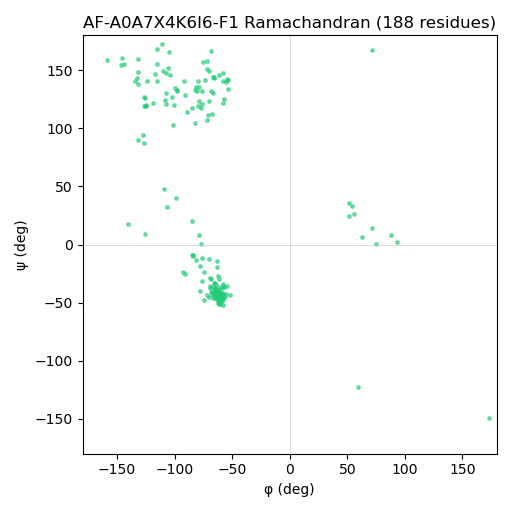O O . VAL A 1 83 ? -2.400 -0.103 8.674 1.00 97.69 83 VAL A O 1
ATOM 646 N N . GLY A 1 84 ? -1.868 -0.426 6.525 1.00 97.81 84 GLY A N 1
ATOM 647 C CA . GLY A 1 84 ? -1.259 -1.723 6.737 1.00 97.81 84 GLY A CA 1
ATOM 648 C C . GLY A 1 84 ? -0.940 -2.392 5.418 1.00 97.81 84 GLY A C 1
ATOM 649 O O . GLY A 1 84 ? -0.683 -1.732 4.409 1.00 97.81 84 GLY A O 1
ATOM 650 N N . TRP A 1 85 ? -0.990 -3.714 5.423 1.00 97.75 85 TRP A N 1
ATOM 651 C CA . TRP A 1 85 ? -0.450 -4.523 4.348 1.00 97.75 85 TRP A CA 1
ATOM 652 C C . TRP A 1 85 ? -1.504 -5.461 3.789 1.00 97.75 85 TRP A C 1
ATOM 654 O O . TRP A 1 85 ? -2.018 -6.337 4.485 1.00 97.75 85 TRP A O 1
ATOM 664 N N . TRP A 1 86 ? -1.810 -5.315 2.504 1.00 95.69 86 TRP A N 1
ATOM 665 C CA . TRP A 1 86 ? -2.517 -6.356 1.775 1.00 95.69 86 TRP A CA 1
ATOM 666 C C . TRP A 1 86 ? -1.558 -7.529 1.570 1.00 95.69 86 TRP A C 1
ATOM 668 O O . TRP A 1 86 ? -0.577 -7.424 0.832 1.00 95.69 86 TRP A O 1
ATOM 678 N N . LYS A 1 87 ? -1.852 -8.645 2.242 1.00 93.69 87 LYS A N 1
ATOM 679 C CA . LYS A 1 87 ? -1.110 -9.893 2.113 1.00 93.69 87 LYS A CA 1
ATOM 680 C C . LYS A 1 87 ? -1.502 -10.591 0.816 1.00 93.69 87 LYS A C 1
ATOM 682 O O . LYS A 1 87 ? -2.655 -10.979 0.622 1.00 93.69 87 LYS A O 1
ATOM 687 N N . GLN A 1 88 ? -0.522 -10.746 -0.056 1.00 88.19 88 GLN A N 1
ATOM 688 C CA . GLN A 1 88 ? -0.585 -11.583 -1.244 1.00 88.19 88 GLN A CA 1
ATOM 689 C C . GLN A 1 88 ? 0.356 -12.774 -1.043 1.00 88.19 88 GLN A C 1
ATOM 691 O O . GLN A 1 88 ? 1.077 -12.839 -0.047 1.00 88.19 88 GLN A O 1
ATOM 696 N N . ALA A 1 89 ? 0.331 -13.738 -1.960 1.00 80.19 89 ALA A N 1
ATOM 697 C CA . ALA A 1 89 ? 1.042 -15.000 -1.771 1.00 80.19 89 ALA A CA 1
ATOM 698 C C . ALA A 1 89 ? 2.566 -14.820 -1.555 1.00 80.19 89 ALA A C 1
ATOM 700 O O . ALA A 1 89 ? 3.127 -15.481 -0.683 1.00 80.19 89 ALA A O 1
ATOM 701 N N . HIS A 1 90 ? 3.211 -13.868 -2.252 1.00 82.31 90 HIS A N 1
ATOM 702 C CA . HIS A 1 90 ? 4.677 -13.649 -2.193 1.00 82.31 90 HIS A CA 1
ATOM 703 C C . HIS A 1 90 ? 5.099 -12.228 -1.846 1.00 82.31 90 HIS A C 1
ATOM 705 O O . HIS A 1 90 ? 6.268 -11.859 -1.986 1.00 82.31 90 HIS A O 1
ATOM 711 N N . GLN A 1 91 ? 4.143 -11.396 -1.455 1.00 90.12 91 GLN A N 1
ATOM 712 C CA . GLN A 1 91 ? 4.423 -10.003 -1.174 1.00 90.12 91 GLN A CA 1
ATOM 713 C C . GLN A 1 91 ? 3.369 -9.387 -0.273 1.00 90.12 91 GLN A C 1
ATOM 715 O O . GLN A 1 91 ? 2.217 -9.820 -0.205 1.00 90.12 91 GLN A O 1
ATOM 720 N N . PHE A 1 92 ? 3.780 -8.308 0.366 1.00 93.94 92 PHE A N 1
ATOM 721 C CA . PHE A 1 92 ? 2.909 -7.377 1.043 1.00 93.94 92 PHE A CA 1
ATOM 722 C C . PHE A 1 92 ? 2.842 -6.094 0.229 1.00 93.94 92 PHE A C 1
ATOM 724 O O . PHE A 1 92 ? 3.871 -5.547 -0.165 1.00 93.94 92 PHE A O 1
ATOM 731 N N . VAL A 1 93 ? 1.628 -5.613 -0.020 1.00 92.94 93 VAL A N 1
ATOM 732 C CA . VAL A 1 93 ? 1.397 -4.333 -0.691 1.00 92.94 93 VAL A CA 1
ATOM 733 C C . VAL A 1 93 ? 0.885 -3.343 0.341 1.00 92.94 93 VAL A C 1
ATOM 735 O O . VAL A 1 93 ? -0.128 -3.606 0.994 1.00 92.94 93 VAL A O 1
ATOM 738 N N . LEU A 1 94 ? 1.568 -2.209 0.484 1.00 96.00 94 LEU A N 1
ATOM 739 C CA . LEU A 1 94 ? 1.120 -1.117 1.338 1.00 96.00 94 LEU A CA 1
ATOM 740 C C . LEU A 1 94 ? -0.276 -0.675 0.887 1.00 96.00 94 LEU A C 1
ATOM 742 O O . LEU A 1 94 ? -0.510 -0.390 -0.292 1.00 96.00 94 LEU A O 1
ATOM 746 N N . HIS A 1 95 ? -1.222 -0.666 1.818 1.00 97.06 95 HIS A N 1
ATOM 747 C CA . HIS A 1 95 ? -2.626 -0.480 1.495 1.00 97.06 95 HIS A CA 1
ATOM 748 C C . HIS A 1 95 ? -3.369 0.270 2.600 1.00 97.06 95 HIS A C 1
ATOM 750 O O . HIS A 1 95 ? -2.990 0.243 3.772 1.00 97.06 95 HIS A O 1
ATOM 756 N N . SER A 1 96 ? -4.454 0.942 2.219 1.00 97.56 96 SER A N 1
ATOM 757 C CA . SER A 1 96 ? -5.378 1.560 3.166 1.00 97.56 96 SER A CA 1
ATOM 758 C C . SER A 1 96 ? -6.795 1.066 2.969 1.00 97.56 96 SER A C 1
ATOM 760 O O . SER A 1 96 ? -7.275 0.920 1.843 1.00 97.56 96 SER A O 1
ATOM 762 N N . VAL A 1 97 ? -7.462 0.869 4.099 1.00 98.25 97 VAL A N 1
ATOM 763 C CA . VAL A 1 97 ? -8.871 0.502 4.208 1.00 98.25 97 VAL A CA 1
ATOM 764 C C . VAL A 1 97 ? -9.546 1.418 5.226 1.00 98.25 97 VAL A C 1
ATOM 766 O O . VAL A 1 97 ? -8.884 2.031 6.066 1.00 98.25 97 VAL A O 1
ATOM 769 N N . ILE A 1 98 ? -10.869 1.512 5.153 1.00 97.94 98 ILE A N 1
ATOM 770 C CA . ILE A 1 98 ? -11.666 2.134 6.206 1.00 97.94 98 ILE A CA 1
ATOM 771 C C . ILE A 1 98 ? -11.848 1.112 7.327 1.00 97.94 98 ILE A C 1
ATOM 773 O O . ILE A 1 98 ? -12.237 -0.028 7.063 1.00 97.94 98 ILE A O 1
ATOM 777 N N . GLY A 1 99 ? -11.605 1.530 8.566 1.00 97.50 99 GLY A N 1
ATOM 778 C CA . GLY A 1 99 ? -12.069 0.826 9.755 1.00 97.50 99 GLY A CA 1
ATOM 779 C C . GLY A 1 99 ? -13.443 1.336 10.186 1.00 97.50 99 GLY A C 1
ATOM 780 O O . GLY A 1 99 ? -13.626 2.538 10.351 1.00 97.50 99 GLY A O 1
ATOM 781 N N . MET A 1 100 ? -14.400 0.429 10.382 1.00 92.44 100 MET A N 1
ATOM 782 C CA . MET A 1 100 ? -15.708 0.712 10.991 1.00 92.44 100 MET A CA 1
ATOM 783 C C . MET A 1 100 ? -15.976 -0.344 12.068 1.00 92.44 100 MET A C 1
ATOM 785 O O . MET A 1 100 ? -16.494 -1.428 11.785 1.00 92.44 100 MET A O 1
ATOM 789 N N . GLY A 1 101 ? -15.550 -0.064 13.302 1.00 88.69 101 GLY A N 1
ATOM 790 C CA . GLY A 1 101 ? -15.559 -1.049 14.387 1.00 88.69 101 GLY A CA 1
ATOM 791 C C . GLY A 1 101 ? -14.699 -2.280 14.040 1.00 88.69 101 GLY A C 1
ATOM 792 O O . GLY A 1 101 ? -13.512 -2.115 13.758 1.00 88.69 101 GLY A O 1
ATOM 793 N N . PRO A 1 102 ? -15.251 -3.512 14.044 1.00 89.50 102 PRO A N 1
ATOM 794 C CA . PRO A 1 102 ? -14.500 -4.719 13.688 1.00 89.50 102 PRO A CA 1
ATOM 795 C C . PRO A 1 102 ? -14.281 -4.885 12.174 1.00 89.50 102 PRO A C 1
ATOM 797 O O . PRO A 1 102 ? -13.503 -5.748 11.766 1.00 89.50 102 PRO A O 1
ATOM 800 N N . ASN A 1 103 ? -14.965 -4.094 11.341 1.00 95.12 103 ASN A N 1
ATOM 801 C CA . ASN A 1 103 ? -14.973 -4.270 9.894 1.00 95.12 103 ASN A CA 1
ATOM 802 C C . ASN A 1 103 ? -13.874 -3.453 9.214 1.00 95.12 103 ASN A C 1
ATOM 804 O O . ASN A 1 103 ? -13.641 -2.292 9.553 1.00 95.12 103 ASN A O 1
ATOM 808 N N . LEU A 1 104 ? -13.253 -4.057 8.200 1.00 98.19 104 LEU A N 1
ATOM 809 C CA . LEU A 1 104 ? -12.251 -3.433 7.341 1.00 98.19 104 LEU A CA 1
ATOM 810 C C . LEU A 1 104 ? -12.749 -3.435 5.896 1.00 98.19 104 LEU A C 1
ATOM 812 O O . LEU A 1 104 ? -13.025 -4.500 5.341 1.00 98.19 104 LEU A O 1
ATOM 816 N N . VAL A 1 105 ? -12.858 -2.252 5.288 1.00 97.56 105 VAL A N 1
ATOM 817 C CA . VAL A 1 105 ? -13.438 -2.086 3.946 1.00 97.56 105 VAL A CA 1
ATOM 818 C C . VAL A 1 105 ? -12.486 -1.329 3.023 1.00 97.56 105 VAL A C 1
ATOM 820 O O . VAL A 1 105 ? -12.130 -0.174 3.254 1.00 97.56 105 VAL A O 1
ATOM 823 N N . CYS A 1 106 ? -12.082 -1.973 1.934 1.00 97.06 106 CYS A N 1
ATOM 824 C CA . CYS A 1 106 ? -11.368 -1.351 0.832 1.00 97.06 106 CYS A CA 1
ATOM 825 C C . CYS A 1 106 ? -12.352 -0.603 -0.068 1.00 97.06 106 CYS A C 1
ATOM 827 O O . CYS A 1 106 ? -13.218 -1.212 -0.698 1.00 97.06 106 CYS A O 1
ATOM 829 N N . ILE A 1 107 ? -12.158 0.711 -0.182 1.00 96.69 107 ILE A N 1
ATOM 830 C CA . ILE A 1 107 ? -12.949 1.588 -1.056 1.00 96.69 107 ILE A CA 1
ATOM 831 C C . ILE A 1 107 ? -12.182 2.045 -2.300 1.00 96.69 107 ILE A C 1
ATOM 833 O O . ILE A 1 107 ? -12.337 3.161 -2.786 1.00 96.69 107 ILE A O 1
ATOM 837 N N . THR A 1 108 ? -11.291 1.195 -2.806 1.00 94.56 108 THR A N 1
ATOM 838 C CA . THR A 1 108 ? -10.522 1.490 -4.021 1.00 94.56 108 THR A CA 1
ATOM 839 C C . THR A 1 108 ? -11.031 0.630 -5.162 1.00 94.56 108 THR A C 1
ATOM 841 O O . THR A 1 108 ? -10.950 -0.594 -5.035 1.00 94.56 108 THR A O 1
ATOM 844 N N . PRO A 1 109 ? -11.500 1.228 -6.273 1.00 91.75 109 PRO A N 1
ATOM 845 C CA . PRO A 1 109 ? -11.911 0.472 -7.443 1.00 91.75 109 PRO A CA 1
ATOM 846 C C . PRO A 1 109 ? -10.805 -0.474 -7.903 1.00 91.75 109 PRO A C 1
ATOM 848 O O . PRO A 1 109 ? -9.636 -0.088 -8.005 1.00 91.75 109 PRO A O 1
ATOM 851 N N . GLN A 1 110 ? -11.200 -1.709 -8.184 1.00 83.12 110 GLN A N 1
ATOM 852 C CA . GLN A 1 110 ? -10.340 -2.751 -8.723 1.00 83.12 110 GLN A CA 1
ATOM 853 C C . GLN A 1 110 ? -10.809 -3.153 -10.123 1.00 83.12 110 GLN A C 1
ATOM 855 O O . GLN A 1 110 ? -11.898 -2.780 -10.563 1.00 83.12 110 GLN A O 1
ATOM 860 N N . GLN A 1 111 ? -9.976 -3.911 -10.832 1.00 73.69 111 GLN A N 1
ATOM 861 C CA . GLN A 1 111 ? -10.357 -4.515 -12.108 1.00 73.69 111 GLN A CA 1
ATOM 862 C C . GLN A 1 111 ? -11.420 -5.613 -11.903 1.00 73.69 111 GLN A C 1
ATOM 864 O O . GLN A 1 111 ? -11.688 -6.034 -10.782 1.00 73.69 111 GLN A O 1
ATOM 869 N N . ARG A 1 112 ? -12.078 -6.073 -12.972 1.00 67.88 112 ARG A N 1
ATOM 870 C CA . ARG A 1 112 ? -13.023 -7.199 -12.860 1.00 67.88 112 ARG A CA 1
ATOM 871 C C . ARG A 1 112 ? -12.274 -8.485 -12.488 1.00 67.88 112 ARG A C 1
ATOM 873 O O . ARG A 1 112 ? -11.186 -8.715 -12.996 1.00 67.88 112 ARG A O 1
ATOM 880 N N . GLY A 1 113 ? -12.888 -9.328 -11.654 1.00 67.94 113 GLY A N 1
ATOM 881 C CA . GLY A 1 113 ? -12.381 -10.670 -11.332 1.00 67.94 113 GLY A CA 1
ATOM 882 C C . GLY A 1 113 ? -11.503 -10.774 -10.081 1.00 67.94 113 GLY A C 1
ATOM 883 O O . GLY A 1 113 ? -11.039 -11.864 -9.768 1.00 67.94 113 GLY A O 1
ATOM 884 N N . VAL A 1 114 ? -11.288 -9.682 -9.339 1.00 76.38 114 VAL A N 1
ATOM 885 C CA . VAL A 1 114 ? -10.567 -9.746 -8.053 1.00 76.38 114 VAL A CA 1
ATOM 886 C C . VAL A 1 114 ? -11.515 -10.251 -6.960 1.00 76.38 114 VAL A C 1
ATOM 888 O O . VAL A 1 114 ? -12.670 -9.817 -6.943 1.00 76.38 114 VAL A O 1
ATOM 891 N N . PRO A 1 115 ? -11.058 -11.109 -6.026 1.00 84.62 115 PRO A N 1
ATOM 892 C CA . PRO A 1 115 ? -11.895 -11.576 -4.927 1.00 84.62 115 PRO A CA 1
ATOM 893 C C . PRO A 1 115 ? -12.506 -10.428 -4.117 1.00 84.62 115 PRO A C 1
ATOM 895 O O . PRO A 1 115 ? -11.838 -9.424 -3.840 1.00 84.62 115 PRO A O 1
ATOM 898 N N . GLU A 1 116 ? -13.759 -10.611 -3.690 1.00 90.81 116 GLU A N 1
ATOM 899 C CA . GLU A 1 116 ? -14.505 -9.653 -2.857 1.00 90.81 116 GLU A CA 1
ATOM 900 C C . GLU A 1 116 ? -13.859 -9.440 -1.485 1.00 90.81 116 GLU A C 1
ATOM 902 O O . GLU A 1 116 ? -14.086 -8.426 -0.829 1.00 90.81 116 GLU A O 1
ATOM 907 N N . THR A 1 117 ? -13.013 -10.376 -1.062 1.00 95.00 117 THR A N 1
ATOM 908 C CA . THR A 1 117 ? -12.334 -10.345 0.226 1.00 95.00 117 THR A CA 1
ATOM 909 C C . THR A 1 117 ? -10.848 -10.626 0.069 1.00 95.00 117 THR A C 1
ATOM 911 O O . THR A 1 117 ? -10.445 -11.402 -0.796 1.00 95.00 117 THR A O 1
ATOM 914 N N . PHE A 1 118 ? -10.018 -10.042 0.928 1.00 95.00 118 PHE A N 1
ATOM 915 C CA . PHE A 1 118 ? -8.581 -10.316 0.970 1.00 95.00 118 PHE A CA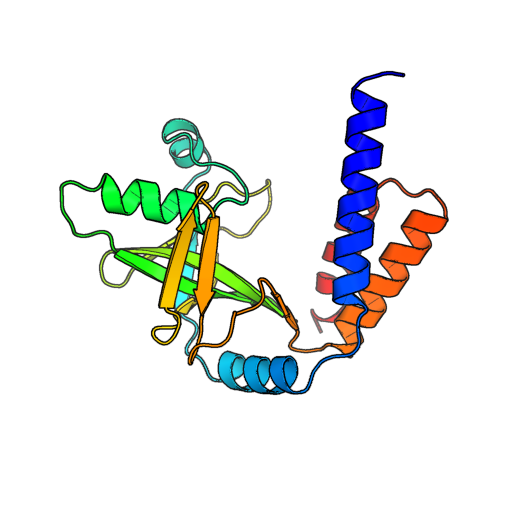 1
ATOM 916 C C . PHE A 1 118 ? -8.021 -10.244 2.393 1.00 95.00 118 PHE A C 1
ATOM 918 O O . PHE A 1 118 ? -8.634 -9.649 3.281 1.00 95.00 118 PHE A O 1
ATOM 925 N N . LEU A 1 119 ? -6.855 -10.855 2.608 1.00 97.00 119 LEU A N 1
ATOM 926 C CA . LEU A 1 119 ? -6.144 -10.776 3.881 1.00 97.00 119 LEU A CA 1
ATOM 927 C C . LEU A 1 119 ? -5.404 -9.442 3.987 1.00 97.00 119 LEU A C 1
ATOM 929 O O . LEU A 1 119 ? -4.573 -9.101 3.144 1.00 97.00 119 LEU A O 1
ATOM 933 N N . PHE A 1 120 ? -5.698 -8.696 5.041 1.00 97.75 120 PHE A N 1
ATOM 934 C CA . PHE A 1 120 ? -5.091 -7.410 5.338 1.00 97.75 120 PHE A CA 1
ATOM 935 C C . PHE A 1 120 ? -4.524 -7.433 6.751 1.00 97.75 120 PHE A C 1
ATOM 937 O O . PHE A 1 120 ? -5.239 -7.757 7.692 1.00 97.75 120 PHE A O 1
ATOM 944 N N . ALA A 1 121 ? -3.255 -7.084 6.911 1.00 97.81 121 ALA A N 1
ATOM 945 C CA . ALA A 1 121 ? -2.605 -6.940 8.204 1.00 97.81 121 ALA A CA 1
ATOM 946 C C . ALA A 1 121 ? -2.522 -5.447 8.558 1.00 97.81 121 ALA A C 1
ATOM 948 O O . ALA A 1 121 ? -1.682 -4.751 7.981 1.00 97.81 121 ALA A O 1
ATOM 949 N N . PRO A 1 122 ? -3.389 -4.927 9.452 1.00 97.62 122 PRO A N 1
ATOM 950 C CA . PRO A 1 122 ? -3.246 -3.570 9.964 1.00 97.62 122 PRO A CA 1
ATOM 951 C C . PRO A 1 122 ? -1.886 -3.401 10.632 1.00 97.62 122 PRO A C 1
ATOM 953 O O . PRO A 1 122 ? -1.433 -4.298 11.342 1.00 97.62 122 PRO A O 1
ATOM 956 N N . ASP A 1 123 ? -1.271 -2.244 10.431 1.00 97.44 123 ASP A N 1
ATOM 957 C CA . ASP A 1 123 ? 0.049 -1.955 10.969 1.00 97.44 123 ASP A CA 1
ATOM 958 C C . ASP A 1 123 ? 0.026 -0.630 11.746 1.00 97.44 123 ASP A C 1
ATOM 960 O O . ASP A 1 123 ? 0.156 0.439 11.143 1.00 97.44 123 ASP A O 1
ATOM 964 N N . PRO A 1 124 ? -0.182 -0.674 13.075 1.00 95.25 124 PRO A N 1
ATOM 965 C CA . PRO A 1 124 ? -0.307 0.531 13.892 1.00 95.25 124 PRO A CA 1
ATOM 966 C C . PRO A 1 124 ? 1.015 1.294 14.055 1.00 95.25 124 PRO A C 1
ATOM 968 O O . PRO A 1 124 ? 0.995 2.429 14.519 1.00 95.25 124 PRO A O 1
ATOM 971 N N . GLU A 1 125 ? 2.151 0.695 13.688 1.00 96.44 125 GLU A N 1
ATOM 972 C CA . GLU A 1 125 ? 3.457 1.362 13.731 1.00 96.44 125 GLU A CA 1
ATOM 973 C C . GLU A 1 125 ? 3.720 2.205 12.476 1.00 96.44 125 GLU A C 1
ATOM 975 O O . GLU A 1 125 ? 4.681 2.978 12.438 1.00 96.44 125 GLU A O 1
ATOM 980 N N . ILE A 1 126 ? 2.864 2.096 11.450 1.00 96.88 126 ILE A N 1
ATOM 981 C CA . ILE A 1 126 ? 2.933 2.985 10.296 1.00 96.88 126 ILE A CA 1
ATOM 982 C C . ILE A 1 126 ? 2.358 4.350 10.662 1.00 96.88 126 ILE A C 1
ATOM 984 O O . ILE A 1 126 ? 1.175 4.511 10.958 1.00 96.88 126 ILE A O 1
ATOM 988 N N . THR A 1 127 ? 3.204 5.358 10.527 1.00 95.75 127 THR A N 1
ATOM 989 C CA . THR A 1 127 ? 2.843 6.773 10.536 1.00 95.75 127 THR A CA 1
ATOM 990 C C . THR A 1 127 ? 2.899 7.329 9.115 1.00 95.75 127 THR A C 1
ATOM 992 O O . THR A 1 127 ? 3.422 6.693 8.196 1.00 95.75 127 THR A O 1
ATOM 995 N N . TRP A 1 128 ? 2.333 8.511 8.890 1.00 93.62 128 TRP A N 1
ATOM 996 C CA . TRP A 1 128 ? 2.406 9.172 7.592 1.00 93.62 128 TRP A CA 1
ATOM 997 C C . TRP A 1 128 ? 2.534 10.679 7.732 1.00 93.62 128 TRP A C 1
ATOM 999 O O . TRP A 1 128 ? 2.098 11.268 8.720 1.00 93.62 128 TRP A O 1
ATOM 1009 N N . ALA A 1 129 ? 3.107 11.292 6.703 1.00 90.75 129 ALA A N 1
ATOM 1010 C CA . ALA A 1 129 ? 3.228 12.733 6.574 1.00 90.75 129 ALA A CA 1
ATOM 1011 C C . ALA A 1 129 ? 2.803 13.169 5.168 1.00 90.75 129 ALA A C 1
ATOM 1013 O O . ALA A 1 129 ? 3.062 12.468 4.184 1.00 90.75 129 ALA A O 1
ATOM 1014 N N . ASP A 1 130 ? 2.152 14.328 5.092 1.00 88.31 130 ASP A N 1
ATOM 1015 C CA . ASP A 1 130 ? 1.850 15.004 3.833 1.00 88.31 130 ASP A CA 1
ATOM 1016 C C . ASP A 1 130 ? 3.034 15.923 3.486 1.00 88.31 130 ASP A C 1
ATOM 1018 O O . ASP A 1 130 ? 3.312 16.887 4.196 1.00 88.31 130 ASP A O 1
ATOM 1022 N N . GLU A 1 131 ? 3.754 15.622 2.406 1.00 83.06 131 GLU A N 1
ATOM 1023 C CA . GLU A 1 131 ? 4.989 16.310 1.993 1.00 83.06 131 GLU A CA 1
ATOM 1024 C C . GLU A 1 131 ? 4.751 17.356 0.891 1.00 83.06 131 GLU A C 1
ATOM 1026 O O . GLU A 1 131 ? 5.542 17.499 -0.040 1.00 83.06 131 GLU A O 1
ATOM 1031 N N . GLY A 1 132 ? 3.647 18.102 0.987 1.00 74.69 132 GLY A N 1
ATOM 1032 C CA . GLY A 1 132 ? 3.245 19.060 -0.047 1.00 74.69 132 GLY A CA 1
ATOM 1033 C C . GLY A 1 132 ? 2.735 18.386 -1.330 1.00 74.69 132 GLY A C 1
ATOM 1034 O O . GLY A 1 132 ? 2.809 17.172 -1.495 1.00 74.69 132 GLY A O 1
ATOM 1035 N N . GLU A 1 133 ? 2.117 19.172 -2.217 1.00 74.44 133 GLU A N 1
ATOM 1036 C CA . GLU A 1 133 ? 1.5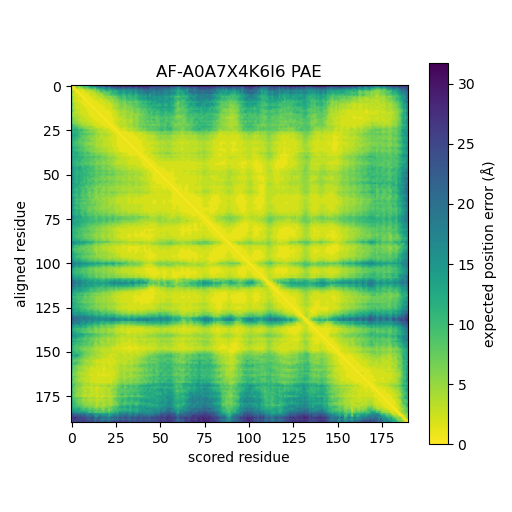90 18.723 -3.526 1.00 74.44 133 GLU A CA 1
ATOM 1037 C C . GLU A 1 133 ? 0.672 17.477 -3.493 1.00 74.44 133 GLU A C 1
ATOM 1039 O O . GLU A 1 133 ? 0.535 16.756 -4.478 1.00 74.44 133 GLU A O 1
ATOM 1044 N N . GLY A 1 134 ? 0.016 17.206 -2.359 1.00 70.00 134 GLY A N 1
ATOM 1045 C CA . GLY A 1 134 ? -0.838 16.023 -2.191 1.00 70.00 134 GLY A CA 1
ATOM 1046 C C . GLY A 1 134 ? -0.070 14.698 -2.104 1.00 70.00 134 GLY A C 1
ATOM 1047 O O . GLY A 1 134 ? -0.677 13.631 -2.217 1.00 70.00 134 GLY A O 1
ATOM 1048 N N . VAL A 1 135 ? 1.248 14.742 -1.899 1.00 78.00 135 VAL A N 1
ATOM 1049 C CA . VAL A 1 135 ? 2.084 13.554 -1.726 1.00 78.00 135 VAL A CA 1
ATOM 1050 C C . VAL A 1 135 ? 2.046 13.121 -0.267 1.00 78.00 135 VAL A C 1
ATOM 1052 O O . VAL A 1 135 ? 2.520 13.832 0.614 1.00 78.00 135 VAL A O 1
ATOM 1055 N N . ARG A 1 136 ? 1.527 11.918 -0.013 1.00 87.81 136 ARG A N 1
ATOM 1056 C CA . ARG A 1 136 ? 1.605 11.271 1.299 1.00 87.81 136 ARG A CA 1
ATOM 1057 C C . ARG A 1 136 ? 2.687 10.204 1.300 1.00 87.81 136 ARG A C 1
ATOM 1059 O O . ARG A 1 136 ? 2.667 9.304 0.458 1.00 87.81 136 ARG A O 1
ATOM 1066 N N . ARG A 1 137 ? 3.598 10.280 2.269 1.00 92.12 137 ARG A N 1
ATOM 1067 C CA . ARG A 1 137 ? 4.604 9.246 2.530 1.00 92.12 137 ARG A CA 1
ATOM 1068 C C . ARG A 1 137 ? 4.315 8.531 3.835 1.00 92.12 137 ARG A C 1
ATOM 1070 O O . ARG A 1 137 ? 3.759 9.114 4.761 1.00 92.12 137 ARG A O 1
ATOM 1077 N N . PHE A 1 138 ? 4.693 7.261 3.877 1.00 94.75 138 PHE A N 1
ATOM 1078 C CA . PHE A 1 138 ? 4.446 6.370 4.999 1.00 94.75 138 PHE A CA 1
ATOM 1079 C C . PHE A 1 138 ? 5.771 5.962 5.623 1.00 94.75 138 PHE A C 1
ATOM 1081 O O . PHE A 1 138 ? 6.741 5.698 4.913 1.00 94.75 138 PHE A O 1
ATOM 1088 N N . TYR A 1 139 ? 5.797 5.888 6.943 1.00 95.44 139 TYR A N 1
ATOM 1089 C CA . TYR A 1 139 ? 6.996 5.647 7.722 1.00 95.44 139 TYR A CA 1
A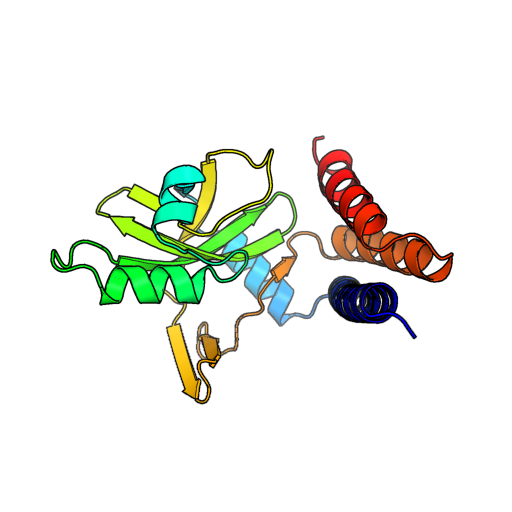TOM 1090 C C . TYR A 1 139 ? 6.718 4.605 8.793 1.00 95.44 139 TYR A C 1
ATOM 1092 O O . TYR A 1 139 ? 5.672 4.650 9.430 1.00 95.44 139 TYR A O 1
ATOM 1100 N N . ARG A 1 140 ? 7.666 3.705 9.034 1.00 94.44 140 ARG A N 1
ATOM 1101 C CA . ARG A 1 140 ? 7.673 2.804 10.189 1.00 94.44 140 ARG A CA 1
ATOM 1102 C C . ARG A 1 140 ? 9.006 2.986 10.897 1.00 94.44 140 ARG A C 1
ATOM 1104 O O . ARG A 1 140 ? 10.040 2.945 10.237 1.00 94.44 140 ARG A O 1
ATOM 1111 N N . ASP A 1 141 ? 8.983 3.268 12.197 1.00 90.75 141 ASP A N 1
ATOM 1112 C CA . ASP A 1 141 ? 10.186 3.598 12.981 1.00 90.75 141 ASP A CA 1
ATOM 1113 C C . ASP A 1 141 ? 11.042 4.721 12.353 1.00 90.75 141 ASP A C 1
ATOM 1115 O O . ASP A 1 141 ? 12.271 4.686 12.366 1.00 90.75 141 ASP A O 1
ATOM 1119 N N . GLY A 1 142 ? 10.388 5.711 11.732 1.00 90.88 142 GLY A N 1
ATOM 1120 C CA . GLY A 1 142 ? 11.051 6.817 11.026 1.00 90.88 142 GLY A CA 1
ATOM 1121 C C . GLY A 1 142 ? 11.654 6.456 9.661 1.00 90.88 142 GLY A C 1
ATOM 1122 O O . GLY A 1 142 ? 12.196 7.329 8.987 1.00 90.88 142 GLY A O 1
ATOM 1123 N N . ILE A 1 143 ? 11.538 5.203 9.215 1.00 90.81 143 ILE A N 1
ATOM 1124 C CA . ILE A 1 143 ? 12.043 4.729 7.922 1.00 90.81 143 ILE A CA 1
ATOM 1125 C C . ILE A 1 143 ? 10.906 4.721 6.904 1.00 90.81 143 ILE A C 1
ATOM 1127 O O . ILE A 1 143 ? 9.823 4.205 7.176 1.00 90.81 143 ILE A O 1
ATOM 1131 N N . LEU A 1 144 ? 11.161 5.275 5.715 1.00 92.56 144 LEU A N 1
ATOM 1132 C CA . LEU A 1 144 ? 10.208 5.268 4.606 1.00 92.56 144 LEU A CA 1
ATOM 1133 C C . LEU A 1 144 ? 9.831 3.825 4.245 1.00 92.56 144 LEU A C 1
ATOM 1135 O O . LEU A 1 144 ? 10.701 3.031 3.878 1.00 92.56 144 LEU A O 1
ATOM 1139 N N . VAL A 1 145 ? 8.541 3.492 4.310 1.00 92.44 145 VAL A N 1
ATOM 1140 C CA . VAL A 1 145 ? 8.083 2.153 3.925 1.00 92.44 145 VAL A CA 1
ATOM 1141 C C . VAL A 1 145 ? 7.926 2.062 2.407 1.00 92.44 145 VAL A C 1
ATOM 1143 O O . VAL A 1 145 ? 7.371 2.969 1.775 1.00 92.44 145 VAL A O 1
ATOM 1146 N N . PRO A 1 146 ? 8.399 0.972 1.783 1.00 91.50 146 PRO A N 1
ATOM 1147 C CA . PRO A 1 146 ? 8.186 0.757 0.365 1.00 91.50 146 PRO A CA 1
ATOM 1148 C C . PRO A 1 146 ? 6.721 0.398 0.094 1.00 91.50 146 PRO A C 1
ATOM 1150 O O . PRO A 1 146 ? 6.001 -0.120 0.946 1.00 91.50 146 PRO A O 1
ATOM 1153 N N . LYS A 1 147 ? 6.286 0.621 -1.148 1.00 89.31 147 LYS A N 1
ATOM 1154 C CA . LYS A 1 147 ? 4.945 0.233 -1.605 1.00 89.31 147 LYS A CA 1
ATOM 1155 C C . LYS A 1 147 ? 4.744 -1.288 -1.609 1.00 89.31 147 LYS A C 1
ATOM 1157 O O . LYS A 1 147 ? 3.624 -1.752 -1.419 1.00 89.31 147 LYS A O 1
ATOM 1162 N N . ILE A 1 148 ? 5.805 -2.047 -1.879 1.00 90.19 148 ILE A N 1
ATOM 1163 C CA . ILE A 1 148 ? 5.797 -3.509 -1.977 1.00 90.19 148 ILE A CA 1
ATOM 1164 C C . ILE A 1 148 ? 6.965 -4.046 -1.153 1.00 90.19 148 ILE A C 1
ATOM 1166 O O . ILE A 1 148 ? 8.064 -3.498 -1.220 1.00 90.19 148 ILE A O 1
ATOM 1170 N N . VAL A 1 149 ? 6.723 -5.119 -0.406 1.00 92.44 149 VAL A N 1
ATOM 1171 C CA . VAL A 1 149 ? 7.740 -5.882 0.327 1.00 92.44 149 VAL A CA 1
ATOM 1172 C C . VAL A 1 149 ? 7.638 -7.336 -0.108 1.00 92.44 149 VAL A C 1
ATOM 1174 O O . VAL A 1 149 ? 6.580 -7.948 0.053 1.00 92.44 149 VAL A O 1
ATOM 1177 N N . ARG A 1 150 ? 8.710 -7.894 -0.672 1.00 91.88 150 ARG A N 1
ATOM 1178 C CA . ARG A 1 150 ? 8.726 -9.278 -1.164 1.00 91.88 150 ARG A CA 1
ATOM 1179 C C . ARG A 1 150 ? 8.978 -10.248 -0.010 1.00 91.88 150 ARG A C 1
ATOM 1181 O O . ARG A 1 150 ? 9.900 -10.044 0.774 1.00 91.88 150 ARG A O 1
ATOM 1188 N N . THR A 1 151 ? 8.193 -11.320 0.075 1.00 90.06 151 THR A N 1
ATOM 1189 C CA . THR A 1 151 ? 8.451 -12.427 1.017 1.00 90.06 151 THR A CA 1
ATOM 1190 C C . THR A 1 151 ? 9.322 -13.511 0.395 1.00 90.06 151 THR A C 1
ATOM 1192 O O . THR A 1 151 ? 10.034 -14.201 1.113 1.00 90.06 151 THR A O 1
ATOM 1195 N N . ASP A 1 152 ? 9.300 -13.626 -0.935 1.00 87.00 152 ASP A N 1
ATOM 1196 C CA . ASP A 1 152 ? 10.237 -14.436 -1.714 1.00 87.00 152 ASP A CA 1
ATOM 1197 C C . ASP A 1 152 ? 10.891 -13.565 -2.807 1.00 87.00 152 ASP A C 1
ATOM 1199 O O . ASP A 1 152 ? 10.394 -13.469 -3.937 1.00 87.00 152 ASP A O 1
ATOM 1203 N N . PRO A 1 153 ? 11.999 -12.872 -2.482 1.00 86.88 153 PRO A N 1
ATOM 1204 C CA . PRO A 1 153 ? 12.703 -12.035 -3.446 1.00 86.88 153 PRO A CA 1
ATOM 1205 C C . PRO A 1 153 ? 13.244 -12.804 -4.652 1.00 86.88 153 PRO A C 1
ATOM 1207 O O . PRO A 1 153 ? 13.340 -12.228 -5.736 1.00 86.88 153 PRO A O 1
ATOM 1210 N N . ALA A 1 154 ? 13.584 -14.088 -4.495 1.00 85.06 154 ALA A N 1
ATOM 1211 C CA . ALA A 1 154 ? 14.102 -14.906 -5.586 1.00 85.06 154 ALA A CA 1
ATOM 1212 C C . ALA A 1 154 ? 12.998 -15.195 -6.612 1.00 85.06 154 ALA A C 1
ATOM 1214 O O . ALA A 1 154 ? 13.203 -15.006 -7.814 1.00 85.06 154 ALA A O 1
ATOM 1215 N N . ALA A 1 155 ? 11.804 -15.557 -6.138 1.00 82.94 155 ALA A N 1
ATOM 1216 C CA . ALA A 1 155 ? 10.619 -15.714 -6.974 1.00 82.94 155 ALA A CA 1
ATOM 1217 C C . ALA A 1 155 ? 10.269 -14.432 -7.735 1.00 82.94 155 ALA A C 1
ATOM 1219 O O . ALA A 1 155 ? 10.127 -14.452 -8.961 1.00 82.94 155 ALA A O 1
ATOM 1220 N N . ALA A 1 156 ? 10.171 -13.317 -7.009 1.00 83.75 156 ALA A N 1
ATOM 1221 C CA . ALA A 1 156 ? 9.849 -12.014 -7.575 1.00 83.75 156 ALA A CA 1
ATOM 1222 C C . ALA A 1 156 ? 10.883 -11.574 -8.622 1.00 83.75 156 ALA A C 1
ATOM 1224 O O . ALA A 1 156 ? 10.507 -11.115 -9.699 1.00 83.75 156 ALA A O 1
ATOM 1225 N N . THR A 1 157 ? 12.174 -11.792 -8.350 1.00 86.31 157 THR A N 1
ATOM 1226 C CA . THR A 1 157 ? 13.254 -11.515 -9.308 1.00 86.31 157 THR A CA 1
ATOM 1227 C C . THR A 1 157 ? 13.099 -12.366 -10.563 1.00 86.31 157 THR A C 1
ATOM 1229 O O . THR A 1 157 ? 13.142 -11.834 -11.667 1.00 86.31 157 THR A O 1
ATOM 1232 N N . GLY A 1 158 ? 12.833 -13.668 -10.417 1.00 85.62 158 GLY A N 1
ATOM 1233 C CA . GLY A 1 158 ? 12.632 -14.562 -11.556 1.00 85.62 158 GLY A CA 1
ATOM 1234 C C . GLY A 1 158 ? 11.467 -14.138 -12.456 1.00 85.62 158 GLY A C 1
ATOM 1235 O O . GLY A 1 158 ? 11.610 -14.121 -13.678 1.00 85.62 158 GLY A O 1
ATOM 1236 N N . VAL A 1 159 ? 10.325 -13.759 -11.874 1.00 84.69 159 VAL A N 1
ATOM 1237 C CA . VAL A 1 159 ? 9.164 -13.277 -12.643 1.00 84.69 159 VAL A CA 1
ATOM 1238 C C . VAL A 1 159 ? 9.452 -11.919 -13.291 1.00 84.69 159 VAL A C 1
ATOM 1240 O O . VAL A 1 159 ? 9.129 -11.713 -14.463 1.00 84.69 159 VAL A O 1
ATOM 1243 N N . ALA A 1 160 ? 10.114 -11.012 -12.571 1.00 87.25 160 ALA A N 1
ATOM 1244 C CA . ALA A 1 160 ? 10.509 -9.710 -13.094 1.00 87.25 160 ALA A CA 1
ATOM 1245 C C . ALA A 1 160 ? 11.448 -9.829 -14.304 1.00 87.25 160 ALA A C 1
ATOM 1247 O O . ALA A 1 160 ? 11.243 -9.148 -15.311 1.00 87.25 160 ALA A O 1
ATOM 1248 N N . THR A 1 161 ? 12.436 -10.727 -14.238 1.00 89.50 161 THR A N 1
ATOM 1249 C CA . THR A 1 161 ? 13.354 -11.016 -15.346 1.00 89.50 161 THR A CA 1
ATOM 1250 C C . THR A 1 161 ? 12.599 -11.518 -16.572 1.00 89.50 161 THR A C 1
ATOM 1252 O O . THR A 1 161 ? 12.793 -10.973 -17.658 1.00 89.50 161 THR A O 1
ATOM 1255 N N . ILE A 1 162 ? 11.663 -12.462 -16.402 1.00 88.94 162 ILE A N 1
ATO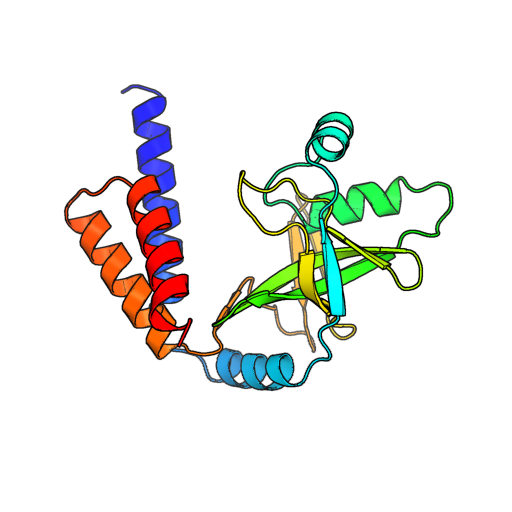M 1256 C CA . ILE A 1 162 ? 10.806 -12.937 -17.501 1.00 88.94 162 ILE A CA 1
ATOM 1257 C C . ILE A 1 162 ? 10.029 -11.763 -18.112 1.00 88.94 162 ILE A C 1
ATOM 1259 O O . ILE A 1 162 ? 10.004 -11.601 -19.332 1.00 88.94 162 ILE A O 1
ATOM 1263 N N . GLY A 1 163 ? 9.418 -10.910 -17.286 1.00 88.50 163 GLY A N 1
ATOM 1264 C CA . GLY A 1 163 ? 8.683 -9.733 -17.753 1.00 88.50 163 GLY A CA 1
ATOM 1265 C C . GLY A 1 163 ? 9.548 -8.768 -18.572 1.00 88.50 163 GLY A C 1
ATOM 1266 O O . GLY A 1 163 ? 9.142 -8.334 -19.655 1.00 88.50 163 GLY A O 1
ATOM 1267 N N . LEU A 1 164 ? 10.759 -8.470 -18.090 1.00 91.00 164 LEU A N 1
ATOM 1268 C CA . LEU A 1 164 ? 11.725 -7.607 -18.778 1.00 91.00 164 LEU A CA 1
ATOM 1269 C C . LEU A 1 164 ? 12.139 -8.191 -20.133 1.00 91.00 164 LEU A C 1
ATOM 1271 O O . LEU A 1 164 ? 12.152 -7.462 -21.127 1.00 91.00 164 LEU A O 1
ATOM 1275 N N . GLU A 1 165 ? 12.401 -9.497 -20.202 1.00 92.25 165 GLU A N 1
ATOM 1276 C CA . GLU A 1 165 ? 12.705 -10.197 -21.454 1.00 92.25 165 GLU A CA 1
ATOM 1277 C C . GLU A 1 165 ? 11.536 -10.111 -22.444 1.00 92.25 165 GLU A C 1
ATOM 1279 O O . GLU A 1 165 ? 11.724 -9.759 -23.611 1.00 92.25 165 GLU A O 1
ATOM 1284 N N . ARG A 1 166 ? 10.295 -10.356 -21.996 1.00 91.06 166 ARG A N 1
ATOM 1285 C CA . ARG A 1 166 ? 9.112 -10.263 -22.872 1.00 91.06 166 ARG A CA 1
ATOM 1286 C C . ARG A 1 166 ? 8.914 -8.857 -23.430 1.00 91.06 166 ARG A C 1
ATOM 1288 O O . ARG A 1 166 ? 8.604 -8.713 -24.616 1.00 91.06 166 ARG A O 1
ATOM 1295 N N . LEU A 1 167 ? 9.120 -7.823 -22.614 1.00 90.00 167 LEU A N 1
ATOM 1296 C CA . LEU A 1 167 ? 9.063 -6.434 -23.073 1.00 90.00 167 LEU A CA 1
ATOM 1297 C C . LEU A 1 167 ? 10.169 -6.119 -24.085 1.00 90.00 167 LEU A C 1
ATOM 1299 O O . LEU A 1 167 ? 9.890 -5.453 -25.088 1.00 90.00 167 LEU A O 1
ATOM 1303 N N . ALA A 1 168 ? 11.389 -6.617 -23.858 1.00 89.62 168 ALA A N 1
ATOM 1304 C CA . ALA A 1 168 ? 12.511 -6.463 -24.783 1.00 89.62 168 ALA A CA 1
ATOM 1305 C C . ALA A 1 168 ? 12.222 -7.117 -26.147 1.00 89.62 168 ALA A C 1
ATOM 1307 O O . ALA A 1 168 ? 12.527 -6.534 -27.185 1.00 89.62 168 ALA A O 1
ATOM 1308 N N . HIS A 1 169 ? 11.523 -8.256 -26.156 1.00 91.56 169 HIS A N 1
ATOM 1309 C CA . HIS A 1 169 ? 11.045 -8.927 -27.372 1.00 91.56 169 HIS A CA 1
ATOM 1310 C C . HIS A 1 169 ? 9.783 -8.305 -27.995 1.00 91.56 169 HIS A C 1
ATOM 1312 O O . HIS A 1 169 ? 9.210 -8.853 -28.935 1.00 91.56 169 HIS A O 1
ATOM 1318 N N . GLY A 1 170 ? 9.341 -7.145 -27.507 1.00 88.31 170 GLY A N 1
ATOM 1319 C CA . GLY A 1 170 ? 8.266 -6.380 -28.129 1.00 88.31 170 GLY A CA 1
ATOM 1320 C C . GLY A 1 170 ? 6.856 -6.756 -27.676 1.00 88.31 170 GLY A C 1
ATOM 1321 O O . GLY A 1 170 ? 5.904 -6.204 -28.231 1.00 88.31 170 GLY A O 1
ATOM 1322 N N . MET A 1 171 ? 6.698 -7.608 -26.655 1.00 89.12 171 MET A N 1
ATOM 1323 C CA . MET A 1 171 ? 5.381 -7.938 -26.106 1.00 89.12 171 MET A CA 1
ATOM 1324 C C . MET A 1 171 ? 4.650 -6.676 -25.614 1.00 89.12 171 MET A C 1
ATOM 1326 O O . MET A 1 171 ? 5.255 -5.681 -25.187 1.00 89.12 171 MET A O 1
ATOM 1330 N N . ASP A 1 172 ? 3.323 -6.698 -25.733 1.00 85.25 172 ASP A N 1
ATOM 1331 C CA . ASP A 1 172 ? 2.469 -5.623 -25.246 1.00 85.25 172 ASP A CA 1
ATOM 1332 C C . ASP A 1 172 ? 2.476 -5.576 -23.705 1.00 85.25 172 ASP A C 1
ATOM 1334 O O . ASP A 1 172 ? 2.278 -6.626 -23.093 1.00 85.25 172 ASP A O 1
ATOM 1338 N N . PRO A 1 173 ? 2.668 -4.401 -23.070 1.00 81.56 173 PRO A N 1
ATOM 1339 C CA . PRO A 1 173 ? 2.720 -4.287 -21.611 1.00 81.56 173 PRO A CA 1
ATOM 1340 C C . PRO A 1 173 ? 1.510 -4.871 -20.874 1.00 81.56 173 PRO A C 1
ATOM 1342 O O . PRO A 1 173 ? 1.688 -5.454 -19.811 1.00 81.56 173 PRO A O 1
ATOM 1345 N N . ALA A 1 174 ? 0.295 -4.763 -21.426 1.00 78.81 174 ALA A N 1
ATOM 1346 C CA . ALA A 1 174 ? -0.889 -5.330 -20.778 1.00 78.81 174 ALA A CA 1
ATOM 1347 C C . ALA A 1 174 ? -0.795 -6.860 -20.704 1.00 78.81 174 ALA A C 1
ATOM 1349 O O . ALA A 1 174 ? -0.999 -7.444 -19.649 1.00 78.81 174 ALA A O 1
ATOM 1350 N N . ARG A 1 175 ? -0.352 -7.496 -21.796 1.00 81.94 175 ARG A N 1
ATOM 1351 C CA . ARG A 1 175 ? -0.160 -8.954 -21.847 1.00 81.94 175 ARG A CA 1
ATOM 1352 C C . ARG A 1 175 ? 0.983 -9.439 -20.961 1.00 81.94 175 ARG A C 1
ATOM 1354 O O . ARG A 1 175 ? 0.952 -10.578 -20.509 1.00 81.94 175 ARG A O 1
ATOM 1361 N N . VAL A 1 176 ? 2.009 -8.612 -20.751 1.00 83.38 176 VAL A N 1
ATOM 1362 C CA . VAL A 1 176 ? 3.089 -8.953 -19.817 1.00 83.38 176 VAL A CA 1
ATOM 1363 C C . VAL A 1 176 ? 2.569 -8.925 -18.378 1.00 83.38 176 VAL A C 1
ATOM 1365 O O . VAL A 1 176 ? 2.950 -9.800 -17.611 1.00 83.38 176 VAL A O 1
ATOM 1368 N N . TRP A 1 177 ? 1.679 -7.991 -18.018 1.00 73.75 177 TRP A N 1
ATOM 1369 C CA . TRP A 1 177 ? 1.054 -7.979 -16.689 1.00 73.75 177 TRP A CA 1
ATOM 1370 C C . TRP A 1 177 ? 0.202 -9.217 -16.450 1.00 73.75 177 TRP A C 1
ATOM 1372 O O . TRP A 1 177 ? 0.405 -9.878 -15.439 1.00 73.75 177 TRP A O 1
ATOM 1382 N N . ASP A 1 178 ? -0.643 -9.586 -17.416 1.00 75.81 178 ASP A N 1
ATOM 1383 C CA . ASP A 1 178 ? -1.450 -10.808 -17.325 1.00 75.81 178 ASP A CA 1
ATOM 1384 C C . ASP A 1 178 ? -0.562 -12.044 -17.093 1.00 75.81 178 ASP A C 1
ATOM 1386 O O . ASP A 1 178 ? -0.862 -12.890 -16.258 1.00 75.81 178 ASP A O 1
ATOM 1390 N N . LEU A 1 179 ? 0.576 -12.130 -17.797 1.00 79.44 179 LEU A N 1
ATOM 1391 C CA . LEU A 1 179 ? 1.533 -13.226 -17.637 1.00 79.44 179 LEU A CA 1
ATOM 1392 C C . LEU A 1 179 ? 2.223 -13.209 -16.267 1.00 79.44 179 LEU A C 1
ATOM 1394 O O . LEU A 1 179 ? 2.426 -14.262 -15.676 1.00 79.44 179 LEU A O 1
ATOM 1398 N N . ILE A 1 180 ? 2.612 -12.037 -15.769 1.00 77.19 180 ILE A N 1
ATOM 1399 C CA . ILE A 1 180 ? 3.250 -11.899 -14.455 1.00 77.19 180 ILE A CA 1
ATOM 1400 C C . ILE A 1 180 ? 2.281 -12.296 -13.346 1.00 77.19 180 ILE A C 1
ATOM 1402 O O . ILE A 1 180 ? 2.672 -13.053 -12.459 1.00 77.19 180 ILE A O 1
ATOM 1406 N N . ASP A 1 181 ? 1.039 -11.821 -13.413 1.00 69.31 181 ASP A N 1
ATOM 1407 C CA . ASP A 1 181 ? -0.003 -12.145 -12.441 1.00 69.31 181 ASP A CA 1
ATOM 1408 C C . ASP A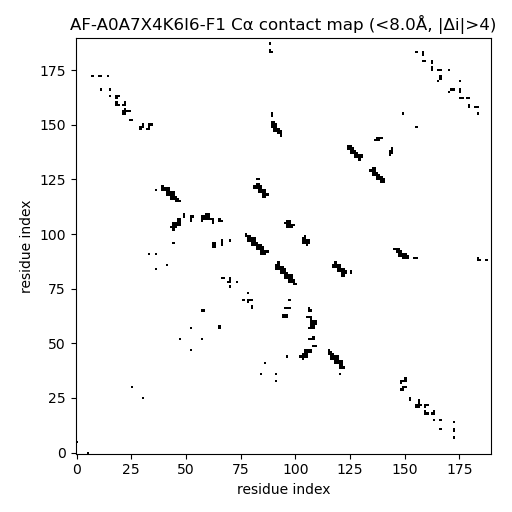 1 181 ? -0.321 -13.648 -12.472 1.00 69.31 181 ASP A C 1
ATOM 1410 O O . ASP A 1 181 ? -0.382 -14.287 -11.418 1.00 69.31 181 ASP A O 1
ATOM 1414 N N . ASP A 1 182 ? -0.410 -14.240 -13.668 1.00 70.69 182 ASP A N 1
ATOM 1415 C CA . AS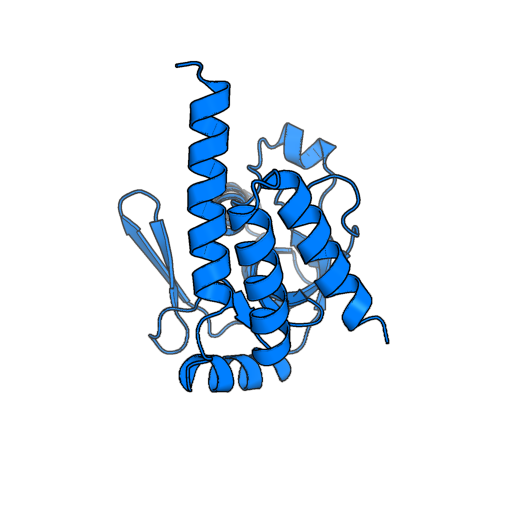P A 1 182 ? -0.575 -15.682 -13.847 1.00 70.69 182 ASP A CA 1
ATOM 1416 C C . ASP A 1 182 ? 0.594 -16.477 -13.255 1.00 70.69 182 ASP A C 1
ATOM 1418 O O . ASP A 1 182 ? 0.358 -17.453 -12.545 1.00 70.69 182 ASP A O 1
ATOM 1422 N N . GLU A 1 183 ? 1.850 -16.095 -13.507 1.00 69.94 183 GLU A N 1
ATOM 1423 C CA . GLU A 1 183 ? 2.999 -16.864 -13.009 1.00 69.94 183 GLU A CA 1
ATOM 1424 C C . GLU A 1 183 ? 3.267 -16.664 -11.521 1.00 69.94 183 GLU A C 1
ATOM 1426 O O . GLU A 1 183 ? 3.685 -17.612 -10.851 1.00 69.94 183 GLU A O 1
ATOM 1431 N N . MET A 1 184 ? 2.963 -15.483 -10.983 1.00 65.81 184 MET A N 1
ATOM 1432 C CA . MET A 1 184 ? 2.914 -15.245 -9.539 1.00 65.81 184 MET A CA 1
ATOM 1433 C C . MET A 1 184 ? 1.782 -16.049 -8.885 1.00 65.81 184 MET A C 1
ATOM 1435 O O . MET A 1 184 ? 1.938 -16.506 -7.759 1.00 65.81 184 MET A O 1
ATOM 1439 N N . GLY A 1 185 ? 0.663 -16.272 -9.582 1.00 59.12 185 GLY A N 1
ATOM 1440 C CA . GLY A 1 185 ? -0.424 -17.131 -9.110 1.00 59.12 185 GLY A CA 1
ATOM 1441 C C . GLY A 1 185 ? -0.103 -18.630 -9.196 1.00 59.12 185 GLY A C 1
ATOM 1442 O O . GLY A 1 185 ? -0.310 -19.373 -8.237 1.00 59.12 185 GLY A O 1
ATOM 1443 N N . ARG A 1 186 ? 0.420 -19.107 -10.333 1.00 54.62 186 ARG A N 1
ATOM 1444 C CA . ARG A 1 186 ? 0.612 -20.539 -10.635 1.00 54.62 186 ARG A CA 1
ATOM 1445 C C . ARG A 1 186 ? 1.817 -21.167 -9.957 1.00 54.62 186 ARG A C 1
ATOM 1447 O O . ARG A 1 186 ? 1.714 -22.314 -9.524 1.00 54.62 186 ARG A O 1
ATOM 1454 N N . ARG A 1 187 ? 2.956 -20.468 -9.868 1.00 49.12 187 ARG A N 1
ATOM 1455 C CA . ARG A 1 187 ? 4.171 -21.035 -9.249 1.00 49.12 187 ARG A CA 1
ATOM 1456 C C . ARG A 1 187 ? 3.990 -21.358 -7.767 1.00 49.12 187 ARG A C 1
ATOM 1458 O O . ARG A 1 187 ? 4.788 -22.109 -7.220 1.00 49.12 187 ARG A O 1
ATOM 1465 N N . PHE A 1 188 ? 2.929 -20.843 -7.155 1.00 45.25 188 PHE A N 1
ATOM 1466 C CA . PHE A 1 188 ? 2.781 -20.843 -5.711 1.00 45.25 188 PHE A CA 1
ATOM 1467 C C . PHE A 1 188 ? 1.352 -21.127 -5.224 1.00 45.25 188 PHE A C 1
ATOM 1469 O O . PHE A 1 188 ? 1.022 -20.899 -4.065 1.00 45.25 188 PHE A O 1
ATOM 1476 N N . SER A 1 189 ? 0.517 -21.683 -6.110 1.00 33.59 189 SER A N 1
ATOM 1477 C CA . SER A 1 189 ? -0.715 -22.404 -5.751 1.00 33.59 189 SER A CA 1
ATOM 1478 C C . SER A 1 189 ? -0.442 -23.887 -5.418 1.00 33.59 189 SER A C 1
ATOM 1480 O O . SER A 1 189 ? -1.342 -24.718 -5.537 1.00 33.59 189 SER A O 1
ATOM 1482 N N . ARG A 1 190 ? 0.805 -24.242 -5.077 1.00 29.45 190 ARG A N 1
ATOM 1483 C CA . ARG A 1 190 ? 1.239 -25.597 -4.705 1.00 29.45 190 ARG A CA 1
ATOM 1484 C C . ARG A 1 190 ? 1.784 -25.616 -3.290 1.00 29.45 190 ARG A C 1
ATOM 1486 O O . ARG A 1 190 ? 2.555 -24.688 -2.970 1.00 29.45 190 ARG A O 1
#

Sequence (190 aa):
MGEAKRRKEALRKVMVDELRALAAPPSEAEQKLASILMGLSAKQAYRESAEKLAWAKMKPRECHANVSFYVNADPSKQATHVVGWWKQAHQFVLHSVIGMGPNLVCITPQQRGVPETFLFAPDPEITWADEGEGVRRFYRDGILVPKIVRTDPAAATGVATIGLERLAHGMDPARVWDLIDDEMGRRFSR

Nearest PDB structures (foldseek):
  6w6e-assembly1_I  TM=1.943E-01  e=4.004E+00  Mycobacterium tuberculosis

pLDDT: mean 87.81, std 10.94, range [29.45, 98.25]

Radius of gyration: 17.68 Å; Cα contacts (8 Å, |Δi|>4): 270; chains: 1; bounding box: 40×45×48 Å

Mean predicted aligned error: 6.67 Å

Organism: NCBI:txid2692619

Foldseek 3Di:
DDPVVVVQVVLLVVLLVVLVVLLDDDDPVLQVVLVVQVPFDWDKAFEDDPVVLVVVVAEAPPQQVSLVVCCVPDPVNQWDWFWFWFDDQFKTFTGTFIDRPVHTYGSHDDDPPDDRMTITGTDPQKDWDQPPPRDIFIDGPNHTDDRMRTNDSVQSSVLSVVLNVCVVVPHRSVVSVVVSVVSSVPVRVD